Protein AF-A0A9E0MAT2-F1 (afdb_monomer)

Secondary structure (DSSP, 8-state):
---S-TTSPPP----TT-SHHHHHHHHHHHHHHHHHHTSGGGTTT----TTTTTT--SHHHHHHHHHHH----S----TT-BSSSTT-SB-TTSBBTT-TT-B--SGGG-SS--SS-SHHHHHHHHHHHHHHHTTPPPPPPP-------TT--SSPPTT------S------------GGGGSSSS------------PPPP-

Radius of gyration: 23.96 Å; Cα contacts (8 Å, |Δi|>4): 121; chains: 1; bounding box: 56×53×84 Å

Solvent-accessible surface area (backbone atoms only — not comparable to full-atom values): 13852 Å² total; per-residue (Å²): 122,80,64,91,56,88,86,57,76,69,76,84,80,84,65,77,72,76,46,73,62,51,51,54,51,52,52,47,51,54,52,51,51,55,53,57,50,66,35,78,92,34,55,92,74,49,70,82,67,81,74,92,26,88,82,54,75,51,69,70,48,45,49,54,48,45,76,76,64,71,76,81,90,81,70,84,56,36,83,39,14,38,43,89,54,95,78,36,41,13,33,98,75,26,35,34,71,97,45,84,99,43,70,60,79,53,47,33,36,35,68,63,89,68,100,60,75,58,67,64,60,32,50,49,52,39,53,55,40,51,30,57,77,69,71,46,80,80,78,78,82,86,81,75,90,72,91,56,71,77,90,51,62,97,64,78,66,94,86,68,78,85,76,71,83,93,73,81,80,89,76,84,87,90,79,78,93,61,82,73,76,75,71,82,78,79,84,86,84,81,83,90,75,91,84,85,90,79,84,85,84,91,130

Nearest PDB structures (foldseek):
  6ys1-assembly1_AAA  TM=8.886E-01  e=4.383E-09  Chlorella variabilis
  8b7s-assembly1_A  TM=9.529E-01  e=9.832E-08  Novosphingobium sp. B 225
  3t37-assembly1_A  TM=9.362E-01  e=5.331E-07  Mesorhizobium loti

Foldseek 3Di:
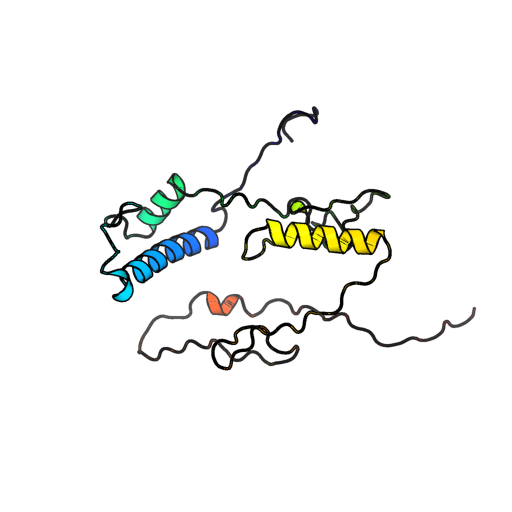DPDPDPPDDDDDDPCQPVDPVNLVVQVVVVVVVVVVCPDPVNVVPRDFDPPPGPVQDDSVSSSVRCVVDPDDPPQDEQQQAEDDDPSHQAYPLQHGPPDPPDGDQARHHHNDDDPDHRPVVSVVSNVVSVCVVVVHDDDDDDPDDDDDDPPDPPDDPPPDDDDPDPDPPDDDDDDDDDPPVVPPDDDDDDDDDDDDDDDDDDD

Mean predicted aligned error: 13.05 Å

Structure (mmCIF, N/CA/C/O backbone):
data_AF-A0A9E0MAT2-F1
#
_entry.id   AF-A0A9E0MAT2-F1
#
loop_
_atom_site.group_PDB
_atom_site.id
_atom_site.type_symbol
_atom_site.label_atom_id
_atom_site.label_alt_id
_atom_site.label_comp_id
_atom_site.label_asym_id
_atom_site.label_entity_id
_atom_site.label_seq_id
_atom_site.pdbx_PDB_ins_code
_atom_site.Cartn_x
_atom_site.Cartn_y
_atom_site.Cartn_z
_atom_site.occupancy
_atom_site.B_iso_or_equiv
_atom_site.auth_seq_id
_atom_site.auth_comp_id
_atom_site.auth_asym_id
_atom_site.auth_atom_id
_atom_site.pdbx_PDB_model_num
ATOM 1 N N . LEU A 1 1 ? -6.349 18.279 6.992 1.00 90.50 1 LEU A N 1
ATOM 2 C CA . LEU A 1 1 ? -7.682 18.703 6.490 1.00 90.50 1 LEU A CA 1
ATOM 3 C C . LEU A 1 1 ? -7.533 19.999 5.700 1.00 90.50 1 LEU A C 1
ATOM 5 O O . LEU A 1 1 ? -6.610 20.746 5.997 1.00 90.50 1 LEU A O 1
ATOM 9 N N . ARG A 1 2 ? -8.392 20.255 4.702 1.00 93.69 2 ARG A N 1
ATOM 10 C CA . ARG A 1 2 ? -8.376 21.511 3.917 1.00 93.69 2 ARG A CA 1
ATOM 11 C C . ARG A 1 2 ? -9.355 22.562 4.446 1.00 93.69 2 ARG A C 1
ATOM 13 O O . ARG A 1 2 ? -9.105 23.753 4.302 1.00 93.69 2 ARG A O 1
ATOM 20 N N . SER A 1 3 ? -10.427 22.116 5.094 1.00 97.06 3 SER A N 1
ATOM 21 C CA . SER A 1 3 ? -11.471 22.955 5.678 1.00 97.06 3 SER A CA 1
ATOM 22 C C . SER A 1 3 ? -12.057 22.318 6.934 1.00 97.06 3 SER A C 1
ATOM 24 O O . SER A 1 3 ? -11.751 21.174 7.268 1.00 97.06 3 SER A O 1
ATOM 26 N N . LYS A 1 4 ? -12.937 23.072 7.602 1.00 97.06 4 LYS A N 1
ATOM 27 C CA . LYS A 1 4 ? -13.825 22.573 8.664 1.00 97.06 4 LYS A CA 1
ATOM 28 C C . LYS A 1 4 ? -15.110 21.921 8.127 1.00 97.06 4 LYS A C 1
ATOM 30 O O . LYS A 1 4 ? -15.798 21.262 8.892 1.00 97.06 4 LYS A O 1
ATOM 35 N N . ASP A 1 5 ? -15.440 22.126 6.850 1.00 97.50 5 ASP A N 1
ATOM 36 C CA . ASP A 1 5 ? -16.583 21.481 6.188 1.00 97.50 5 ASP A CA 1
ATOM 37 C C . ASP A 1 5 ? -16.304 19.978 5.971 1.00 97.50 5 ASP A C 1
ATOM 39 O O . ASP A 1 5 ? -15.344 19.663 5.259 1.00 97.50 5 ASP A O 1
ATOM 43 N N . PRO A 1 6 ? -17.098 19.058 6.560 1.00 96.12 6 PRO A N 1
ATOM 44 C CA . PRO A 1 6 ? -16.910 17.614 6.409 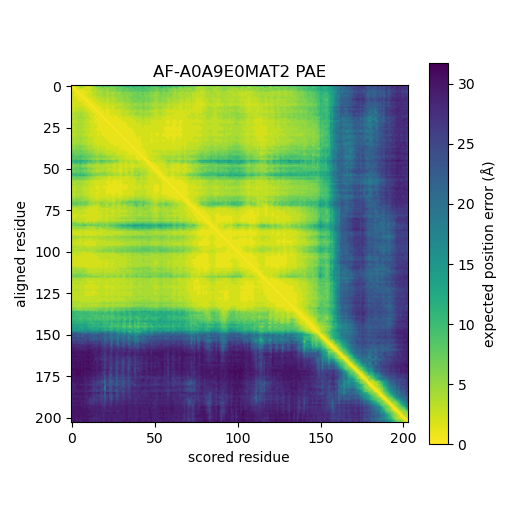1.00 96.12 6 PRO A CA 1
ATOM 45 C C . PRO A 1 6 ? -17.279 17.080 5.016 1.00 96.12 6 PRO A C 1
ATOM 47 O O . PRO A 1 6 ? -16.930 15.944 4.702 1.00 96.12 6 PRO A O 1
ATOM 50 N N . HIS A 1 7 ? -17.969 17.861 4.176 1.00 96.81 7 HIS A N 1
ATOM 51 C CA . HIS A 1 7 ? -18.308 17.471 2.803 1.00 96.81 7 HIS A CA 1
ATOM 52 C C . HIS A 1 7 ? -17.195 17.781 1.798 1.00 96.81 7 HIS A C 1
ATOM 54 O O . HIS A 1 7 ? -17.210 17.274 0.674 1.00 96.81 7 HIS A O 1
ATOM 60 N N . GLN A 1 8 ? -16.209 18.596 2.180 1.00 97.56 8 GLN A N 1
ATOM 61 C CA . GLN A 1 8 ? -15.065 18.873 1.326 1.00 97.56 8 GLN A CA 1
ATOM 62 C C . GLN A 1 8 ? -14.072 17.704 1.365 1.00 97.56 8 GLN A C 1
ATOM 64 O O . GLN A 1 8 ? -13.649 17.259 2.433 1.00 97.56 8 GLN A O 1
ATOM 69 N N . HIS A 1 9 ? -13.640 17.244 0.186 1.00 96.19 9 HIS A N 1
ATOM 70 C CA . HIS A 1 9 ? -12.638 16.183 0.080 1.00 96.19 9 HIS A CA 1
ATOM 71 C C . HIS A 1 9 ? -11.336 16.540 0.830 1.00 96.19 9 HIS A C 1
ATOM 73 O O . HIS A 1 9 ? -10.883 17.694 0.788 1.00 96.19 9 HIS A O 1
ATOM 79 N N . PRO A 1 10 ? -10.683 15.558 1.478 1.00 95.69 10 PRO A N 1
ATOM 80 C CA . PRO A 1 10 ? -9.426 15.791 2.173 1.00 95.69 10 PRO A CA 1
ATOM 81 C C . PRO A 1 10 ? -8.283 16.102 1.193 1.00 95.69 10 PRO A C 1
ATOM 83 O O . PRO A 1 10 ? -8.353 15.832 -0.005 1.00 95.69 10 PRO A O 1
ATOM 86 N N . SER A 1 11 ? -7.191 16.658 1.722 1.00 95.56 11 SER A N 1
ATOM 87 C CA . SER A 1 11 ? -5.916 16.680 1.000 1.00 95.56 11 SER A CA 1
ATOM 88 C C . SER A 1 11 ? -5.278 15.303 1.114 1.00 95.56 11 SER A C 1
ATOM 90 O O . SER A 1 11 ? -5.110 14.820 2.233 1.00 95.56 11 SER A O 1
ATOM 92 N N . ILE A 1 12 ? -4.902 14.705 -0.013 1.00 94.25 12 ILE A N 1
ATOM 93 C CA . ILE A 1 12 ? -4.212 13.414 -0.062 1.00 94.25 12 ILE A CA 1
ATOM 94 C C . ILE A 1 12 ? -2.806 13.662 -0.596 1.00 94.25 12 ILE A C 1
ATOM 96 O O . ILE A 1 12 ? -2.640 14.216 -1.681 1.00 94.25 12 ILE A O 1
ATOM 100 N N . LEU A 1 13 ? -1.805 13.264 0.182 1.00 93.75 13 LEU A N 1
ATOM 101 C CA . LEU A 1 13 ? -0.401 13.315 -0.197 1.00 93.75 13 LEU A CA 1
ATOM 102 C C . LEU A 1 13 ? 0.213 11.951 0.109 1.00 93.75 13 LEU A C 1
ATOM 104 O O . LEU A 1 13 ? 0.322 11.575 1.271 1.00 93.75 13 LEU A O 1
ATOM 108 N N . PHE A 1 14 ? 0.584 11.215 -0.936 1.00 91.81 14 PHE A N 1
ATOM 109 C CA . PHE A 1 14 ? 1.098 9.851 -0.796 1.00 91.81 14 PHE A CA 1
ATOM 110 C C . PHE A 1 14 ? 2.567 9.788 -0.377 1.00 91.81 14 PHE A C 1
ATOM 112 O O . PHE A 1 14 ? 2.991 8.760 0.132 1.00 91.81 14 PHE A O 1
ATOM 119 N N . ASN A 1 15 ? 3.342 10.858 -0.600 1.00 93.62 15 ASN A N 1
ATOM 120 C CA . ASN A 1 15 ? 4.799 10.850 -0.421 1.00 93.62 15 ASN A CA 1
ATOM 121 C C . ASN A 1 15 ? 5.467 9.648 -1.116 1.00 93.62 15 ASN A C 1
ATOM 123 O O . ASN A 1 15 ? 6.360 9.016 -0.551 1.00 93.62 15 ASN A O 1
ATOM 127 N N . TYR A 1 16 ? 5.014 9.319 -2.335 1.00 94.31 16 TYR A N 1
ATOM 128 C CA . TYR A 1 16 ? 5.640 8.265 -3.128 1.00 94.31 16 TYR A CA 1
ATOM 129 C C . TYR A 1 16 ? 7.125 8.541 -3.281 1.00 94.31 16 TYR A C 1
ATOM 131 O O . TYR A 1 16 ? 7.517 9.684 -3.532 1.00 94.31 16 TYR A O 1
ATOM 139 N N . MET A 1 17 ? 7.917 7.477 -3.182 1.00 94.38 17 MET A N 1
ATOM 140 C CA . MET A 1 17 ? 9.360 7.554 -3.336 1.00 94.38 17 MET A CA 1
ATOM 141 C C . MET A 1 17 ? 10.033 8.465 -2.301 1.00 94.38 17 MET A C 1
ATOM 143 O O . MET A 1 17 ? 11.029 9.133 -2.592 1.00 94.38 17 MET A O 1
ATOM 147 N N . SER A 1 18 ? 9.456 8.535 -1.098 1.00 95.25 18 SER A N 1
ATOM 148 C CA . SER A 1 18 ? 10.054 9.254 0.033 1.00 95.25 18 SER A CA 1
ATOM 149 C C . SER A 1 18 ? 11.176 8.459 0.700 1.00 95.25 18 SER A C 1
ATOM 151 O O . SER A 1 18 ? 11.973 9.040 1.435 1.00 95.25 18 SER A O 1
ATOM 153 N N . SER A 1 19 ? 11.261 7.156 0.416 1.00 96.31 19 SER A N 1
ATOM 154 C CA . SER A 1 19 ? 12.334 6.262 0.837 1.00 96.31 19 SER A CA 1
ATOM 155 C C . SER A 1 19 ? 13.220 5.871 -0.349 1.00 96.31 19 SER A C 1
ATOM 157 O O . SER A 1 19 ? 12.730 5.642 -1.454 1.00 96.31 19 SER A O 1
ATOM 159 N N . GLU A 1 20 ? 14.528 5.724 -0.113 1.00 96.81 20 GLU A N 1
ATOM 160 C CA . GLU A 1 20 ? 15.461 5.165 -1.108 1.00 96.81 20 GLU A CA 1
ATOM 161 C C . GLU A 1 20 ? 15.101 3.718 -1.478 1.00 96.81 20 GLU A C 1
ATOM 163 O O . GLU A 1 20 ? 15.320 3.280 -2.609 1.00 96.81 20 GLU A O 1
ATOM 168 N N . GLN A 1 21 ? 14.490 2.987 -0.540 1.00 96.88 21 GLN A N 1
ATOM 169 C CA . GLN A 1 21 ? 14.041 1.623 -0.786 1.00 96.88 21 GLN A CA 1
ATOM 170 C C . GLN A 1 21 ? 13.020 1.574 -1.930 1.00 96.88 21 GLN A C 1
ATOM 172 O O . GLN A 1 21 ? 13.180 0.745 -2.825 1.00 96.88 21 GLN A O 1
ATOM 177 N N . ASP A 1 22 ? 12.064 2.510 -1.969 1.00 96.00 22 ASP A N 1
ATOM 178 C CA . ASP A 1 22 ? 11.030 2.571 -3.010 1.00 96.00 22 ASP A CA 1
ATOM 179 C C . ASP A 1 22 ? 11.667 2.639 -4.410 1.00 96.00 22 ASP A C 1
ATOM 181 O O . ASP A 1 22 ? 11.293 1.894 -5.318 1.00 96.00 22 ASP A O 1
ATOM 185 N N . TRP A 1 23 ? 12.692 3.480 -4.584 1.00 97.19 23 TRP A N 1
ATOM 186 C CA . TRP A 1 23 ? 13.411 3.597 -5.854 1.00 97.19 23 TRP A CA 1
ATOM 187 C C . TRP A 1 23 ? 14.114 2.294 -6.231 1.00 97.19 23 TRP A C 1
ATOM 189 O O . TRP A 1 23 ? 13.988 1.820 -7.363 1.00 97.19 23 TRP A O 1
ATOM 199 N N . SER A 1 24 ? 14.835 1.689 -5.284 1.00 97.81 24 SER A N 1
ATOM 200 C CA . SER A 1 24 ? 15.566 0.447 -5.542 1.00 97.81 24 SER A CA 1
ATOM 201 C C . SER A 1 24 ? 14.640 -0.719 -5.913 1.00 97.81 24 SER A C 1
ATOM 203 O O . SER A 1 24 ? 14.938 -1.458 -6.855 1.00 97.81 24 SER A O 1
ATOM 205 N N . GLU A 1 25 ? 13.480 -0.835 -5.262 1.00 96.88 25 GLU A N 1
ATOM 206 C CA . GLU A 1 25 ? 12.476 -1.860 -5.554 1.00 96.88 25 GLU A CA 1
ATOM 207 C C . GLU A 1 25 ? 11.817 -1.648 -6.921 1.00 96.88 25 GLU A C 1
ATOM 209 O O . GLU A 1 25 ? 11.686 -2.601 -7.691 1.00 96.88 25 GLU A O 1
ATOM 214 N N . PHE A 1 26 ? 11.472 -0.409 -7.289 1.00 97.12 26 PHE A N 1
ATOM 215 C CA . PHE A 1 26 ? 10.919 -0.128 -8.617 1.00 97.12 26 PHE A CA 1
ATOM 216 C C . PHE A 1 26 ? 11.923 -0.422 -9.738 1.00 97.12 26 PHE A C 1
ATOM 218 O O . PHE A 1 26 ? 11.560 -1.034 -10.750 1.00 97.12 26 PHE A O 1
ATOM 225 N N . ARG A 1 27 ? 13.201 -0.049 -9.562 1.00 97.56 27 ARG A N 1
ATOM 226 C CA . ARG A 1 27 ? 14.265 -0.399 -10.518 1.00 97.56 27 ARG A CA 1
ATOM 227 C C . ARG A 1 27 ? 14.410 -1.915 -10.650 1.00 97.56 27 ARG A C 1
ATOM 229 O O . ARG A 1 27 ? 14.460 -2.425 -11.773 1.00 97.56 27 ARG A O 1
ATOM 236 N N . ALA A 1 28 ? 14.430 -2.639 -9.530 1.00 97.94 28 ALA A N 1
ATOM 237 C CA . ALA A 1 28 ? 14.487 -4.099 -9.523 1.00 97.94 28 ALA A CA 1
ATOM 238 C C . ALA A 1 28 ? 13.278 -4.716 -10.244 1.00 97.94 28 ALA A C 1
ATOM 240 O O . ALA A 1 28 ? 13.460 -5.569 -11.111 1.00 97.94 28 ALA A O 1
ATOM 241 N N . GLY A 1 29 ? 12.063 -4.228 -9.979 1.00 97.19 29 GLY A N 1
ATOM 242 C CA . GLY A 1 29 ? 10.836 -4.683 -10.636 1.00 97.19 29 GLY A CA 1
ATOM 243 C C . GLY A 1 29 ? 10.883 -4.542 -12.160 1.00 97.19 29 GLY A C 1
ATOM 244 O O . GLY A 1 29 ? 10.539 -5.483 -12.880 1.00 97.19 29 GLY A O 1
ATOM 245 N N . ILE A 1 30 ? 11.386 -3.414 -12.676 1.00 97.06 30 ILE A N 1
ATOM 246 C CA . ILE A 1 30 ? 11.573 -3.211 -14.124 1.00 97.06 30 ILE A CA 1
ATOM 247 C C . ILE A 1 30 ? 12.585 -4.216 -14.691 1.00 97.06 30 ILE A C 1
ATOM 249 O O . ILE A 1 30 ? 12.336 -4.839 -15.728 1.00 97.06 30 ILE A O 1
ATOM 253 N N . ARG A 1 31 ? 13.732 -4.392 -14.024 1.00 97.62 31 ARG A N 1
ATOM 254 C CA . ARG A 1 31 ? 14.798 -5.298 -14.483 1.00 97.62 31 ARG A CA 1
ATOM 255 C C . ARG A 1 31 ? 14.341 -6.761 -14.480 1.00 97.62 31 ARG A C 1
ATOM 257 O O . ARG A 1 31 ? 14.534 -7.437 -15.490 1.00 97.62 31 ARG A O 1
ATOM 264 N N . ILE A 1 32 ? 13.666 -7.204 -13.420 1.00 97.94 32 ILE A N 1
ATOM 265 C CA . ILE A 1 32 ? 13.086 -8.550 -13.300 1.00 97.94 32 ILE A CA 1
ATOM 266 C C . ILE A 1 32 ? 12.014 -8.768 -14.368 1.00 97.94 32 ILE A C 1
ATOM 268 O O . ILE A 1 32 ? 12.016 -9.792 -15.044 1.00 97.94 32 ILE A O 1
ATOM 272 N N . THR A 1 33 ? 11.134 -7.790 -14.600 1.00 96.44 33 THR A N 1
ATOM 273 C CA . THR A 1 33 ? 10.115 -7.895 -15.657 1.00 96.44 33 THR A CA 1
ATOM 274 C C . THR A 1 33 ? 10.766 -8.100 -17.026 1.00 96.44 33 THR A C 1
ATOM 276 O O . THR A 1 33 ? 10.368 -8.986 -17.780 1.00 96.44 33 THR A O 1
ATOM 279 N N . ARG A 1 34 ? 11.819 -7.337 -17.341 1.00 96.38 34 ARG A N 1
ATOM 280 C CA . ARG A 1 34 ? 12.592 -7.512 -18.581 1.00 96.38 34 ARG A CA 1
ATOM 281 C C . ARG A 1 34 ? 13.262 -8.883 -18.669 1.00 96.38 34 ARG A C 1
ATOM 283 O O . ARG A 1 34 ? 13.328 -9.452 -19.754 1.00 96.38 34 ARG A O 1
ATOM 290 N N . GLU A 1 35 ? 13.782 -9.403 -17.562 1.00 96.31 35 GLU A N 1
ATOM 291 C CA . GLU A 1 35 ? 14.376 -10.739 -17.500 1.00 96.31 35 GLU A CA 1
ATOM 292 C C . GLU A 1 35 ? 13.343 -11.841 -17.750 1.00 96.31 35 GLU A C 1
ATOM 294 O O . GLU A 1 35 ? 13.588 -12.716 -18.581 1.00 96.31 35 GLU A O 1
ATOM 299 N N . ILE A 1 36 ? 12.177 -11.761 -17.100 1.00 96.44 36 ILE A N 1
ATOM 300 C CA . ILE A 1 36 ? 11.060 -12.692 -17.293 1.00 96.44 36 ILE A CA 1
ATOM 301 C C . ILE A 1 36 ? 10.633 -12.684 -18.761 1.00 96.44 36 ILE A C 1
ATOM 303 O O . ILE A 1 36 ? 10.585 -13.735 -19.390 1.00 96.44 36 ILE A O 1
ATOM 307 N N . MET A 1 37 ? 10.405 -11.506 -19.346 1.00 95.62 37 MET A N 1
ATOM 308 C CA . MET A 1 37 ? 9.949 -11.384 -20.737 1.00 95.62 37 MET A CA 1
ATOM 309 C C . MET A 1 37 ? 10.961 -11.903 -21.771 1.00 95.62 37 MET A C 1
ATOM 311 O O . MET A 1 37 ? 10.569 -12.221 -22.891 1.00 95.62 37 MET A O 1
ATOM 315 N N . ARG A 1 38 ? 12.250 -12.014 -21.416 1.00 94.62 38 ARG A N 1
ATOM 316 C CA . ARG A 1 38 ? 13.298 -12.590 -22.279 1.00 94.62 38 ARG A CA 1
ATOM 317 C C . ARG A 1 38 ? 13.435 -14.109 -22.165 1.00 94.62 38 ARG A C 1
ATOM 319 O O . ARG A 1 38 ? 14.227 -14.689 -22.906 1.00 94.62 38 ARG A O 1
ATOM 326 N N . GLN A 1 39 ? 12.704 -14.761 -21.262 1.00 97.75 39 GLN A N 1
ATOM 327 C CA . GLN A 1 39 ? 12.795 -16.210 -21.105 1.00 97.75 39 GLN A CA 1
ATOM 328 C C . GLN A 1 39 ? 12.350 -16.937 -22.389 1.00 97.75 39 GLN A C 1
ATOM 330 O O . GLN A 1 39 ? 11.374 -16.516 -23.019 1.00 97.75 39 GLN A O 1
ATOM 335 N N . PRO A 1 40 ? 12.991 -18.064 -22.771 1.00 97.06 40 PRO A N 1
ATOM 336 C CA . PRO A 1 40 ? 12.668 -18.786 -24.007 1.00 97.06 40 PRO A CA 1
ATOM 337 C C . PRO A 1 40 ? 11.187 -19.158 -24.144 1.00 97.06 40 PRO A C 1
ATOM 339 O O . PRO A 1 40 ? 10.631 -19.081 -25.240 1.00 97.06 40 PRO A O 1
ATOM 342 N N . ALA A 1 41 ? 10.532 -19.485 -23.024 1.00 97.69 41 ALA A N 1
ATOM 343 C CA . ALA A 1 41 ? 9.110 -19.826 -22.965 1.00 97.69 41 ALA A CA 1
ATOM 344 C C . ALA A 1 41 ? 8.181 -18.690 -23.432 1.00 97.69 41 ALA A C 1
ATOM 346 O O . ALA A 1 41 ? 7.068 -18.955 -23.879 1.00 97.69 41 ALA A O 1
ATOM 347 N N . LEU A 1 42 ? 8.633 -17.435 -23.351 1.00 97.00 42 LEU A N 1
ATOM 348 C CA . LEU A 1 42 ? 7.872 -16.268 -23.787 1.00 97.00 42 LEU A CA 1
ATOM 349 C C . LEU A 1 42 ? 8.286 -15.760 -25.173 1.00 97.00 42 LEU A C 1
ATOM 351 O O . LEU A 1 42 ? 7.620 -14.873 -25.691 1.00 97.00 42 LEU A O 1
ATOM 355 N N . SER A 1 43 ? 9.318 -16.325 -25.812 1.00 94.50 43 SER A N 1
ATOM 356 C CA . SER A 1 43 ? 9.875 -15.814 -27.081 1.00 94.50 43 SER A CA 1
ATOM 357 C C . SER A 1 43 ? 8.857 -15.683 -28.225 1.00 94.50 43 SER A C 1
ATOM 359 O O . SER A 1 43 ? 8.952 -14.751 -29.016 1.00 94.50 43 SER A O 1
ATOM 361 N N . ALA A 1 44 ? 7.851 -16.562 -28.288 1.00 96.31 44 ALA A N 1
ATOM 362 C CA . ALA A 1 44 ? 6.784 -16.497 -29.292 1.00 96.31 44 ALA A CA 1
ATOM 363 C C . ALA A 1 44 ? 5.778 -15.350 -29.057 1.00 96.31 44 ALA A C 1
ATOM 365 O O . ALA A 1 44 ? 5.039 -14.980 -29.967 1.00 96.31 44 ALA A O 1
ATOM 366 N N . TYR A 1 45 ? 5.742 -14.798 -27.843 1.00 95.31 45 TYR A N 1
ATOM 367 C CA . TYR A 1 45 ? 4.806 -13.753 -27.413 1.00 95.31 45 TYR A CA 1
ATOM 368 C C . TYR A 1 45 ? 5.506 -12.422 -27.114 1.00 95.31 45 TYR A C 1
ATOM 370 O O . TYR A 1 45 ? 4.879 -11.363 -27.147 1.00 95.31 45 TYR A O 1
ATOM 378 N N . ALA A 1 46 ? 6.801 -12.466 -26.804 1.00 91.81 46 ALA A N 1
ATOM 379 C CA . ALA A 1 46 ? 7.607 -11.310 -26.467 1.00 91.81 46 ALA A CA 1
ATOM 380 C C . ALA A 1 46 ? 7.858 -10.460 -27.720 1.00 91.81 46 ALA A C 1
ATOM 382 O O . ALA A 1 46 ? 8.685 -10.776 -28.572 1.00 91.81 46 ALA A O 1
ATOM 383 N N . GLY A 1 47 ? 7.117 -9.360 -27.828 1.00 88.69 47 GLY A N 1
ATOM 384 C CA . GLY A 1 47 ? 7.366 -8.326 -28.822 1.00 88.69 47 GLY A CA 1
ATOM 385 C C . GLY A 1 47 ? 8.451 -7.339 -28.386 1.00 88.69 47 GLY A C 1
ATOM 386 O O . GLY A 1 47 ? 9.164 -7.513 -27.397 1.00 88.69 47 GLY A O 1
ATOM 387 N N . ARG A 1 48 ? 8.542 -6.230 -29.120 1.00 93.31 48 ARG A N 1
ATOM 388 C CA . ARG A 1 48 ? 9.383 -5.093 -28.737 1.00 93.31 48 ARG A CA 1
ATOM 389 C C . ARG A 1 48 ? 8.868 -4.463 -27.439 1.00 93.31 48 ARG A C 1
ATOM 391 O O . ARG A 1 48 ? 7.691 -4.125 -27.351 1.00 93.31 48 ARG A O 1
ATOM 398 N N . GLU A 1 49 ? 9.763 -4.220 -26.482 1.00 95.06 49 GLU A N 1
ATOM 399 C CA . GLU A 1 49 ? 9.450 -3.428 -25.285 1.00 95.06 49 GLU A CA 1
ATOM 400 C C . GLU A 1 49 ? 8.972 -2.019 -25.676 1.00 95.06 49 GLU A C 1
ATOM 402 O O . GLU A 1 49 ? 9.691 -1.271 -26.344 1.00 95.06 49 GLU A O 1
ATOM 407 N N . ILE A 1 50 ? 7.754 -1.665 -25.259 1.00 93.81 50 ILE A N 1
ATOM 408 C CA . ILE A 1 50 ? 7.126 -0.371 -25.569 1.00 93.81 50 ILE A CA 1
ATOM 409 C C . ILE A 1 50 ? 7.490 0.678 -24.513 1.00 93.81 50 ILE A C 1
ATOM 411 O O . ILE A 1 50 ? 7.698 1.845 -24.835 1.00 93.81 50 ILE A O 1
ATOM 415 N N . THR A 1 51 ? 7.537 0.289 -23.240 1.00 92.12 51 THR A N 1
ATOM 416 C CA . THR A 1 51 ? 7.717 1.199 -22.103 1.00 92.12 51 THR A CA 1
ATOM 417 C C . THR A 1 51 ? 8.373 0.435 -20.943 1.00 92.12 51 THR A C 1
ATOM 419 O O . THR A 1 51 ? 7.925 -0.678 -20.672 1.00 92.12 51 THR A O 1
ATOM 422 N N . PRO A 1 52 ? 9.405 0.982 -20.266 1.00 94.69 52 PRO A N 1
ATOM 423 C CA . PRO A 1 52 ? 10.108 2.244 -20.557 1.00 94.69 52 PRO A CA 1
ATOM 424 C C . PRO A 1 52 ? 10.857 2.251 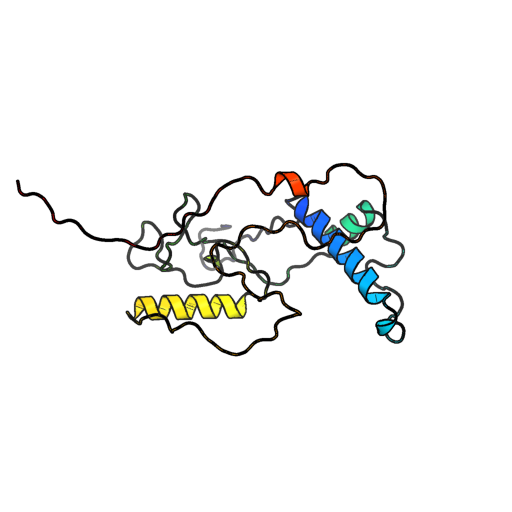-21.899 1.00 94.69 52 PRO A C 1
ATOM 426 O O . PRO A 1 52 ? 11.235 3.312 -22.386 1.00 94.69 52 PRO A O 1
ATOM 429 N N . GLY A 1 53 ? 11.000 1.086 -22.533 1.00 92.88 53 GLY A N 1
ATOM 430 C CA . GLY A 1 53 ? 11.653 0.933 -23.824 1.00 92.88 53 GLY A CA 1
ATOM 431 C C . GLY A 1 53 ? 13.132 0.595 -23.664 1.00 92.88 53 GLY A C 1
ATOM 432 O O . GLY A 1 53 ? 13.747 0.841 -22.628 1.00 92.88 53 GLY A O 1
ATOM 433 N N . GLN A 1 54 ? 13.722 0.025 -24.714 1.00 90.69 54 GLN A N 1
ATOM 434 C CA . GLN A 1 54 ? 15.068 -0.561 -24.657 1.00 90.69 54 GLN A CA 1
ATOM 435 C C . GLN A 1 54 ? 16.194 0.457 -24.415 1.00 90.69 54 GLN A C 1
ATOM 437 O O . GLN A 1 54 ? 17.305 0.055 -24.090 1.00 90.69 54 GLN A O 1
ATOM 442 N N . THR A 1 55 ? 15.941 1.757 -24.561 1.00 92.88 55 THR A N 1
ATOM 443 C CA . THR A 1 55 ? 16.964 2.796 -24.376 1.00 92.88 55 THR A CA 1
ATOM 444 C C . THR A 1 55 ? 17.203 3.142 -22.910 1.00 92.88 55 THR A C 1
ATOM 446 O O . THR A 1 55 ? 18.315 3.509 -22.567 1.00 92.88 55 THR A O 1
ATOM 449 N N . ALA A 1 56 ? 16.202 2.992 -22.036 1.00 95.88 56 ALA A N 1
ATOM 450 C CA . ALA A 1 56 ? 16.356 3.281 -20.612 1.00 95.88 56 ALA A CA 1
ATOM 451 C C . ALA A 1 56 ? 17.052 2.108 -19.904 1.00 95.88 56 ALA A C 1
ATOM 453 O O . ALA A 1 56 ? 16.439 1.050 -19.716 1.00 95.88 56 ALA A O 1
ATOM 454 N N . GLN A 1 57 ? 18.321 2.274 -19.526 1.00 95.31 57 GLN A N 1
ATOM 455 C CA . GLN A 1 57 ? 19.155 1.200 -18.963 1.00 95.31 57 GLN A CA 1
ATOM 456 C C . GLN A 1 57 ? 19.804 1.572 -17.630 1.00 95.31 57 GLN A C 1
ATOM 458 O O . GLN A 1 57 ? 19.917 0.717 -16.742 1.00 95.31 57 GLN A O 1
ATOM 463 N N . SER A 1 58 ? 20.230 2.825 -17.488 1.00 98.06 58 SER A N 1
ATOM 464 C CA . SER A 1 58 ? 20.835 3.335 -16.261 1.00 98.06 58 SER A CA 1
ATOM 465 C C . SER A 1 58 ? 19.785 3.559 -15.175 1.00 98.06 58 SER A C 1
ATOM 467 O O . SER A 1 58 ? 18.613 3.799 -15.463 1.00 98.06 58 SER A O 1
ATOM 469 N N . ASP A 1 59 ? 20.211 3.519 -13.915 1.00 97.94 59 ASP A N 1
ATOM 470 C CA . ASP A 1 59 ? 19.316 3.770 -12.783 1.00 97.94 59 ASP A CA 1
ATOM 471 C C . ASP A 1 59 ? 18.673 5.160 -12.868 1.00 97.94 59 ASP A C 1
ATOM 473 O O . ASP A 1 59 ? 17.471 5.281 -12.667 1.00 97.94 59 ASP A O 1
ATOM 477 N N . ALA A 1 60 ? 19.422 6.179 -13.302 1.00 97.94 60 ALA A N 1
ATOM 478 C CA . ALA A 1 60 ? 18.896 7.530 -13.491 1.00 97.94 60 ALA A CA 1
ATOM 479 C C . ALA A 1 60 ? 17.783 7.604 -14.557 1.00 97.94 60 ALA A C 1
ATOM 481 O O . ALA A 1 60 ? 16.798 8.322 -14.375 1.00 97.94 60 ALA A O 1
ATOM 482 N N . GLU A 1 61 ? 17.909 6.863 -15.663 1.00 98.00 61 GLU A N 1
ATOM 483 C CA . GLU A 1 61 ? 16.864 6.792 -16.695 1.00 98.00 61 GLU A CA 1
ATOM 484 C C . GLU A 1 61 ? 15.624 6.046 -16.192 1.00 98.00 61 GLU A C 1
ATOM 486 O O . GLU A 1 61 ? 14.496 6.456 -16.477 1.00 98.00 61 GLU A O 1
ATOM 491 N N . LEU A 1 62 ? 15.821 4.969 -15.426 1.00 97.94 62 LEU A N 1
ATOM 492 C CA . LEU A 1 62 ? 14.724 4.223 -14.814 1.00 97.94 62 LEU A CA 1
ATOM 493 C C . LEU A 1 62 ? 13.997 5.066 -13.761 1.00 97.94 62 LEU A C 1
ATOM 495 O O . LEU A 1 62 ? 12.770 5.101 -13.763 1.00 97.94 62 LEU A O 1
ATOM 499 N N . ASP A 1 63 ? 14.719 5.812 -12.929 1.00 97.81 63 ASP A N 1
ATOM 500 C CA . ASP A 1 63 ? 14.133 6.712 -11.933 1.00 97.81 63 ASP A CA 1
ATOM 501 C C . ASP A 1 63 ? 13.349 7.848 -12.594 1.00 97.81 63 ASP A C 1
ATOM 503 O O . ASP A 1 63 ? 12.257 8.203 -12.146 1.00 97.81 63 ASP A O 1
ATOM 507 N N . ALA A 1 64 ? 13.873 8.421 -13.684 1.00 96.88 64 ALA A N 1
ATOM 508 C CA . ALA A 1 64 ? 13.161 9.433 -14.460 1.00 96.88 64 ALA A CA 1
ATOM 509 C C . ALA A 1 64 ? 11.846 8.880 -15.027 1.00 96.88 64 ALA A C 1
ATOM 511 O O . ALA A 1 64 ? 10.807 9.540 -14.942 1.00 96.88 64 ALA A O 1
ATOM 512 N N . PHE A 1 65 ? 11.875 7.649 -15.543 1.00 96.75 65 PHE A N 1
ATOM 513 C CA . PHE A 1 65 ? 10.681 6.953 -16.004 1.00 96.75 65 PHE A CA 1
ATOM 514 C C . PHE A 1 65 ? 9.674 6.717 -14.868 1.00 96.75 65 PHE A C 1
ATOM 516 O O . PHE A 1 65 ? 8.507 7.088 -15.002 1.00 96.75 65 PHE A O 1
ATOM 523 N N . VAL A 1 66 ? 10.117 6.154 -13.740 1.00 96.38 66 VAL A N 1
ATOM 524 C CA . VAL A 1 66 ? 9.274 5.877 -12.565 1.00 96.38 66 VAL A CA 1
ATOM 525 C C . VAL A 1 66 ? 8.643 7.168 -12.050 1.00 96.38 66 VAL A C 1
ATOM 527 O O . VAL A 1 66 ? 7.435 7.220 -11.853 1.00 96.38 66 VAL A O 1
ATOM 530 N N . ARG A 1 67 ? 9.407 8.259 -11.936 1.00 95.62 67 ARG A N 1
ATOM 531 C CA . ARG A 1 67 ? 8.885 9.563 -11.499 1.00 95.62 67 ARG A CA 1
ATOM 532 C C . ARG A 1 67 ? 7.760 10.091 -12.394 1.00 95.62 67 ARG A C 1
ATOM 534 O O . ARG A 1 67 ? 6.861 10.765 -11.903 1.00 95.62 67 ARG A O 1
ATOM 541 N N . GLN A 1 68 ? 7.817 9.818 -13.696 1.00 95.19 68 GLN A N 1
ATOM 542 C CA . GLN A 1 68 ? 6.818 10.292 -14.655 1.00 95.19 68 GLN A CA 1
ATOM 543 C C . GLN A 1 68 ? 5.594 9.369 -14.755 1.00 95.19 68 GLN A C 1
ATOM 545 O O . GLN A 1 68 ? 4.522 9.824 -15.153 1.00 95.19 68 GLN A O 1
ATOM 550 N N . ARG A 1 69 ? 5.760 8.071 -14.477 1.00 93.44 69 ARG A N 1
ATOM 551 C CA . ARG A 1 69 ? 4.792 7.030 -14.858 1.00 93.44 69 ARG A CA 1
ATOM 552 C C . ARG A 1 69 ? 4.303 6.153 -13.714 1.00 93.44 69 ARG A C 1
ATOM 554 O O . ARG A 1 69 ? 3.388 5.369 -13.942 1.00 93.44 69 ARG A O 1
ATOM 561 N N . ALA A 1 70 ? 4.903 6.238 -12.530 1.00 91.62 70 ALA A N 1
ATOM 562 C CA . ALA A 1 70 ? 4.421 5.500 -11.375 1.00 91.62 70 ALA A CA 1
ATOM 563 C C . ALA A 1 70 ? 2.988 5.929 -11.046 1.00 91.62 70 ALA A C 1
ATOM 565 O O . ALA A 1 70 ? 2.668 7.116 -10.980 1.00 91.62 70 ALA A O 1
ATOM 566 N N . GLU A 1 71 ? 2.140 4.936 -10.819 1.00 88.81 71 GLU A N 1
ATOM 567 C CA . GLU A 1 71 ? 0.743 5.114 -10.458 1.00 88.81 71 GLU A CA 1
ATOM 568 C C . GLU A 1 71 ? 0.420 4.296 -9.212 1.00 88.81 71 GLU A C 1
ATOM 570 O O . GLU A 1 71 ? 1.174 3.421 -8.781 1.00 88.81 71 GLU A O 1
ATOM 575 N N . THR A 1 72 ? 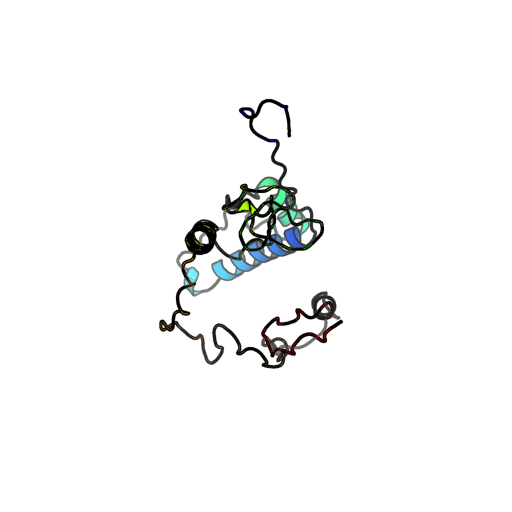-0.726 4.602 -8.614 1.00 87.00 72 THR A N 1
ATOM 576 C CA . THR A 1 72 ? -1.215 3.869 -7.455 1.00 87.00 72 THR A CA 1
ATOM 577 C C . THR A 1 72 ? -1.868 2.558 -7.874 1.00 87.00 72 THR A C 1
ATOM 579 O O . THR A 1 72 ? -2.620 2.507 -8.843 1.00 87.00 72 THR A O 1
ATOM 582 N N . ALA A 1 73 ? -1.673 1.514 -7.071 1.00 87.75 73 ALA A N 1
ATOM 583 C CA . ALA A 1 73 ? -2.477 0.296 -7.150 1.00 87.75 73 ALA A CA 1
ATOM 584 C C . ALA A 1 73 ? -3.861 0.444 -6.477 1.00 87.75 73 ALA A C 1
ATOM 586 O O . ALA A 1 73 ? -4.562 -0.548 -6.312 1.00 87.75 73 ALA A O 1
ATOM 587 N N . TYR A 1 74 ? -4.253 1.663 -6.077 1.00 90.88 74 TYR A N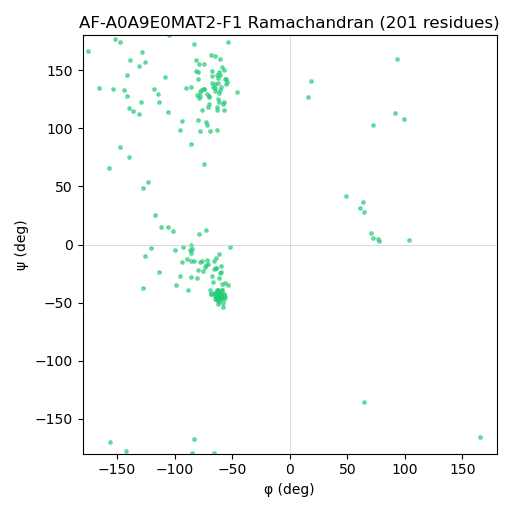 1
ATOM 588 C CA . TYR A 1 74 ? -5.537 1.981 -5.436 1.00 90.88 74 TYR A CA 1
ATOM 589 C C . TYR A 1 74 ? -5.740 1.308 -4.067 1.00 90.88 74 TYR A C 1
ATOM 591 O O . TYR A 1 74 ? -6.853 0.939 -3.696 1.00 90.88 74 TYR A O 1
ATOM 599 N N . HIS A 1 75 ? -4.662 1.189 -3.288 1.00 95.62 75 HIS A N 1
ATOM 600 C CA . HIS A 1 75 ? -4.645 0.512 -1.986 1.00 95.62 75 HIS A CA 1
ATOM 601 C C . HIS A 1 75 ? -4.168 1.407 -0.815 1.00 95.62 75 HIS A C 1
ATOM 603 O O . HIS A 1 75 ? -3.233 1.031 -0.111 1.00 95.62 75 HIS A O 1
ATOM 609 N N . PRO A 1 76 ? -4.753 2.599 -0.575 1.00 95.25 76 PRO A N 1
ATOM 610 C CA . PRO A 1 76 ? -4.423 3.381 0.618 1.00 95.25 76 PRO A CA 1
ATOM 611 C C . PRO A 1 76 ? -4.894 2.674 1.903 1.00 95.25 76 PRO A C 1
ATOM 613 O O . PRO A 1 76 ? -6.028 2.200 1.980 1.00 95.25 76 PRO A O 1
ATOM 616 N N . CYS A 1 77 ? -4.039 2.640 2.927 1.00 97.12 77 CYS A N 1
ATOM 617 C CA . CYS A 1 77 ? -4.321 2.048 4.238 1.00 97.12 77 CYS A CA 1
ATOM 618 C C . CYS A 1 77 ? -3.511 2.733 5.354 1.00 97.12 77 CYS A C 1
ATOM 620 O O . CYS A 1 77 ? -2.714 3.631 5.091 1.00 97.12 77 CYS A O 1
ATOM 622 N N . GLY A 1 78 ? -3.725 2.320 6.606 1.00 96.50 78 GLY A N 1
ATOM 623 C CA . GLY A 1 78 ? -2.865 2.684 7.743 1.00 96.50 78 GLY A CA 1
ATOM 624 C C . GLY A 1 78 ? -3.014 4.087 8.334 1.00 96.50 78 GLY A C 1
ATOM 625 O O . GLY A 1 78 ? -2.288 4.433 9.263 1.00 96.50 78 GLY A O 1
ATOM 626 N N . THR A 1 79 ? -3.966 4.904 7.874 1.00 97.06 79 THR A N 1
ATOM 627 C CA . THR A 1 79 ? -4.164 6.265 8.411 1.00 97.06 79 THR A CA 1
ATOM 628 C C . THR A 1 79 ? -4.750 6.308 9.828 1.00 97.06 79 THR A C 1
ATOM 630 O O . THR A 1 79 ? -4.655 7.345 10.475 1.00 97.06 79 THR A O 1
ATOM 633 N N . ASN A 1 80 ? -5.333 5.207 10.318 1.00 97.88 80 ASN A N 1
ATOM 634 C CA . ASN A 1 80 ? -5.843 5.041 11.684 1.00 97.88 80 ASN A CA 1
ATOM 635 C C . ASN A 1 80 ? -5.260 3.771 12.328 1.00 97.88 80 ASN A C 1
ATOM 637 O O . ASN A 1 80 ? -6.002 2.941 12.851 1.00 97.88 80 ASN A O 1
ATOM 641 N N . ALA A 1 81 ? -3.937 3.603 12.244 1.00 97.75 81 ALA A N 1
ATOM 642 C CA . ALA A 1 81 ? -3.238 2.367 12.587 1.00 97.75 81 ALA A CA 1
ATOM 643 C C . ALA A 1 81 ? -3.697 1.730 13.914 1.00 97.75 81 ALA A C 1
ATOM 645 O O . ALA A 1 81 ? -3.766 2.380 14.962 1.00 97.75 81 ALA A O 1
ATOM 646 N N . MET A 1 82 ? -3.974 0.428 13.860 1.00 98.25 82 MET A N 1
ATOM 647 C CA . MET A 1 82 ? -4.261 -0.405 15.022 1.00 98.25 82 MET A CA 1
ATOM 648 C C . MET A 1 82 ? -2.981 -0.708 15.807 1.00 98.25 82 MET A C 1
ATOM 650 O O . MET A 1 82 ? -1.981 -1.127 15.228 1.00 98.25 82 MET A O 1
ATOM 654 N N . GLY A 1 83 ? -3.009 -0.570 17.133 1.00 97.00 83 GLY A N 1
ATOM 655 C CA . GLY A 1 83 ? -1.870 -0.926 17.978 1.00 97.00 83 GLY A CA 1
ATOM 656 C C . GLY A 1 83 ? -1.943 -0.376 19.400 1.00 97.00 83 GLY A C 1
ATOM 657 O O . GLY A 1 83 ? -2.988 0.073 19.867 1.00 97.00 83 GLY A O 1
ATOM 658 N N . VAL A 1 84 ? -0.799 -0.423 20.087 1.00 95.00 84 VAL A N 1
ATOM 659 C CA . VAL A 1 84 ? -0.627 0.045 21.479 1.00 95.00 84 VAL A CA 1
ATOM 660 C C . VAL A 1 84 ? 0.418 1.162 21.620 1.00 95.00 84 VAL A C 1
ATOM 662 O O . VAL A 1 84 ? 0.661 1.648 22.719 1.00 95.00 84 VAL A O 1
ATOM 665 N N . GLY A 1 85 ? 1.080 1.541 20.522 1.00 91.00 85 GLY A N 1
ATOM 666 C CA . GLY A 1 85 ? 2.119 2.573 20.509 1.00 91.00 85 GLY A CA 1
ATOM 667 C C . GLY A 1 85 ? 1.555 3.992 20.422 1.00 91.00 85 GLY A C 1
ATOM 668 O O . GLY A 1 85 ? 0.375 4.187 20.154 1.00 91.00 85 GLY A O 1
ATOM 669 N N . ALA A 1 86 ? 2.423 4.996 20.567 1.00 93.44 86 ALA A N 1
ATOM 670 C CA . ALA A 1 86 ? 2.034 6.412 20.537 1.00 93.44 86 ALA A CA 1
ATOM 671 C C . ALA A 1 86 ? 1.365 6.863 19.221 1.00 93.44 86 ALA A C 1
ATOM 673 O O . ALA A 1 86 ? 0.625 7.840 19.216 1.00 93.44 86 ALA A O 1
ATOM 674 N N . MET A 1 87 ? 1.624 6.156 18.117 1.00 94.00 87 MET A N 1
ATOM 675 C CA . MET A 1 87 ? 1.021 6.421 16.804 1.00 94.00 87 MET A CA 1
ATOM 676 C C . MET A 1 87 ? -0.261 5.614 16.546 1.00 94.00 87 MET A C 1
ATOM 678 O O . MET A 1 87 ? -0.860 5.757 15.482 1.00 94.00 87 MET A O 1
ATOM 682 N N . ALA A 1 88 ? -0.672 4.741 17.472 1.00 97.69 88 ALA A N 1
ATOM 683 C CA . ALA A 1 88 ? -1.880 3.944 17.306 1.00 97.69 88 ALA A CA 1
ATOM 684 C C . ALA A 1 88 ? -3.130 4.804 17.521 1.00 97.69 88 ALA A C 1
ATOM 686 O O . ALA A 1 88 ? -3.230 5.544 18.499 1.00 97.69 88 ALA A O 1
ATOM 687 N N . VAL A 1 89 ? -4.103 4.667 16.624 1.00 98.50 89 VAL A N 1
ATOM 688 C CA . VAL A 1 89 ? -5.392 5.373 16.693 1.00 98.50 89 VAL A CA 1
ATOM 689 C C . VAL A 1 89 ? -6.477 4.475 17.276 1.00 98.50 89 VAL A C 1
ATOM 691 O O . VAL A 1 89 ? -7.337 4.948 18.022 1.00 98.50 89 VAL A O 1
ATOM 694 N N . VAL A 1 90 ? -6.413 3.174 16.979 1.00 98.62 90 VAL A N 1
ATOM 695 C CA . VAL A 1 90 ? -7.350 2.178 17.506 1.00 98.62 90 VAL A CA 1
ATOM 696 C C . VAL A 1 90 ? -6.639 1.023 18.200 1.00 98.62 90 VAL A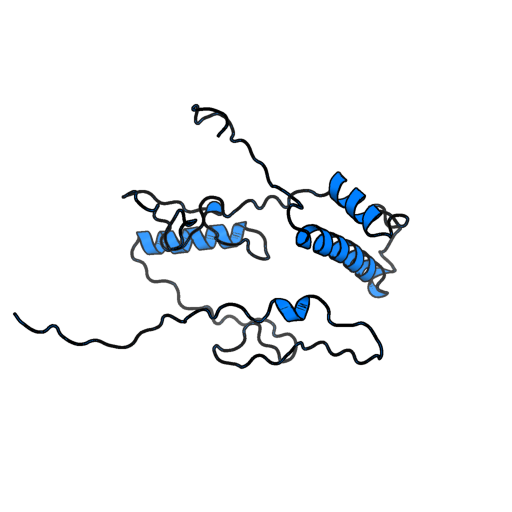 C 1
ATOM 698 O O . VAL A 1 90 ? -5.472 0.733 17.934 1.00 98.62 90 VAL A O 1
ATOM 701 N N . ASP A 1 91 ? -7.350 0.337 19.087 1.00 97.38 91 ASP A N 1
ATOM 702 C CA . ASP A 1 91 ? -6.885 -0.906 19.698 1.00 97.38 91 ASP A CA 1
ATOM 703 C C . ASP A 1 91 ? -7.180 -2.150 18.837 1.00 97.38 91 ASP A C 1
ATOM 705 O O . ASP A 1 91 ? -7.773 -2.069 17.761 1.00 97.38 91 ASP A O 1
ATOM 709 N N . GLY A 1 92 ? -6.803 -3.334 19.338 1.00 95.06 92 GLY A N 1
ATOM 710 C CA . GLY A 1 92 ? -7.007 -4.625 18.662 1.00 95.06 92 GLY A CA 1
ATOM 711 C C . GLY A 1 92 ? -8.467 -5.023 18.385 1.00 95.06 92 GLY A C 1
ATOM 712 O O . GLY A 1 92 ? -8.701 -6.023 17.708 1.00 95.06 92 GLY A O 1
ATOM 713 N N . ALA A 1 93 ? -9.437 -4.272 18.913 1.00 95.81 93 ALA A N 1
ATOM 714 C CA . ALA A 1 93 ? -10.871 -4.439 18.679 1.00 95.81 93 ALA A CA 1
ATOM 715 C C . ALA A 1 93 ? -11.469 -3.270 17.867 1.00 95.81 93 ALA A C 1
ATOM 717 O O . ALA A 1 93 ? -12.692 -3.074 17.858 1.00 95.81 93 ALA A O 1
ATOM 718 N N . GLY A 1 94 ? -10.610 -2.464 17.231 1.00 97.94 94 GLY A N 1
ATOM 719 C CA . GLY A 1 94 ? -10.973 -1.302 16.426 1.00 97.94 94 GLY A CA 1
ATOM 720 C C . GLY A 1 94 ? -11.506 -0.119 17.232 1.00 97.94 94 GLY A C 1
ATOM 721 O O . GLY A 1 94 ? -12.044 0.804 16.628 1.00 97.94 94 GLY A O 1
ATOM 722 N N . ARG A 1 95 ? -11.415 -0.127 18.571 1.00 98.38 95 ARG A N 1
ATOM 723 C CA . ARG A 1 95 ? -11.923 0.958 19.430 1.00 98.38 95 ARG A CA 1
ATOM 724 C C . ARG A 1 95 ? -10.973 2.141 19.386 1.00 98.38 95 ARG A C 1
ATOM 726 O O . ARG A 1 95 ? -9.769 1.953 19.532 1.00 98.38 95 ARG A O 1
ATOM 733 N N . VAL A 1 96 ? -11.517 3.342 19.203 1.00 98.56 96 VAL A N 1
ATOM 734 C CA . VAL A 1 96 ? -10.716 4.571 19.166 1.00 98.56 96 VAL A CA 1
ATOM 735 C C . VAL A 1 96 ? -10.175 4.870 20.560 1.00 98.56 96 VAL A C 1
ATOM 737 O O . VAL A 1 96 ? -10.928 4.916 21.533 1.00 98.56 96 VAL A O 1
ATOM 740 N N . HIS A 1 97 ? -8.864 5.082 20.665 1.00 98.06 97 HIS A N 1
ATOM 741 C CA . HIS A 1 97 ? -8.232 5.394 21.945 1.00 98.06 97 HIS A CA 1
ATOM 742 C C . HIS A 1 97 ? -8.792 6.699 22.528 1.00 98.06 97 HIS A C 1
ATOM 744 O O . HIS A 1 97 ? -8.871 7.719 21.846 1.00 98.06 97 HIS A O 1
ATOM 750 N N . GLY A 1 98 ? -9.190 6.666 23.803 1.00 96.75 98 GLY A N 1
ATOM 751 C CA . GLY A 1 98 ? -9.723 7.830 24.522 1.00 96.75 98 GLY A CA 1
ATOM 752 C C . GLY A 1 98 ? -11.179 8.199 24.210 1.00 96.75 98 GLY A C 1
ATOM 753 O O . GLY A 1 98 ? -11.662 9.190 24.753 1.00 96.75 98 GLY A O 1
ATOM 754 N N . ILE A 1 99 ? -11.888 7.430 23.373 1.00 98.06 99 ILE A N 1
ATOM 755 C CA . ILE A 1 99 ? -13.299 7.676 23.042 1.00 98.06 99 ILE A CA 1
ATOM 756 C C . ILE A 1 99 ? -14.113 6.397 23.241 1.00 98.06 99 ILE A C 1
ATOM 758 O O . ILE A 1 99 ? -13.865 5.365 22.619 1.00 98.06 99 ILE A O 1
ATOM 762 N N . GLU A 1 100 ? -15.137 6.475 24.084 1.00 97.31 100 GLU A N 1
ATOM 763 C CA . GLU A 1 100 ? -16.072 5.372 24.288 1.00 97.31 100 GLU A CA 1
ATOM 764 C C . GLU A 1 100 ? -17.111 5.297 23.161 1.00 97.31 100 GLU A C 1
ATOM 766 O O . GLU A 1 100 ? -17.508 6.303 22.577 1.00 97.31 100 GLU A O 1
ATOM 771 N N . GLY A 1 101 ? -17.571 4.084 22.845 1.00 96.88 101 GLY A N 1
ATOM 772 C CA . GLY A 1 101 ? -18.651 3.873 21.874 1.00 96.88 101 GLY A CA 1
ATOM 773 C C . GLY A 1 101 ? -18.286 4.109 20.401 1.00 96.88 101 GLY A C 1
ATOM 774 O O . GLY A 1 101 ? -19.170 4.010 19.554 1.00 96.88 101 GLY A O 1
ATOM 775 N N . LEU A 1 102 ? -17.013 4.367 20.072 1.00 98.44 102 LEU A N 1
ATOM 776 C CA . LEU A 1 102 ? -16.551 4.602 18.700 1.00 98.44 102 LEU A CA 1
ATOM 777 C C . LEU A 1 102 ? -15.538 3.544 18.241 1.00 98.44 102 LEU A C 1
ATOM 779 O O . LEU A 1 102 ? -14.583 3.221 18.951 1.00 98.44 102 LEU A O 1
ATOM 783 N N . ARG A 1 103 ? -15.732 3.029 17.021 1.00 98.56 103 ARG A N 1
ATOM 784 C CA . ARG A 1 103 ? -14.799 2.120 16.344 1.00 98.56 103 ARG A CA 1
ATOM 785 C C . ARG A 1 103 ? -14.507 2.561 14.911 1.00 98.56 103 ARG A C 1
ATOM 787 O O . ARG A 1 103 ? -15.371 3.156 14.273 1.00 98.56 103 ARG A O 1
ATOM 794 N N . VAL A 1 104 ? -13.335 2.186 14.401 1.00 98.50 104 VAL A N 1
ATOM 795 C CA . VAL A 1 104 ? -12.985 2.239 12.971 1.00 98.50 104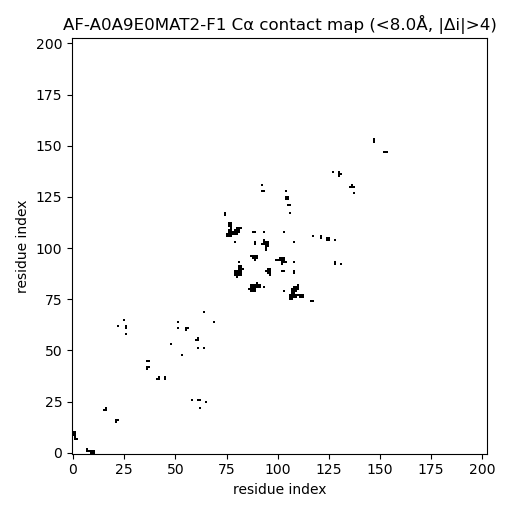 VAL A CA 1
ATOM 796 C C . VAL A 1 104 ? -12.779 0.811 12.473 1.00 98.50 104 VAL A C 1
ATOM 798 O O . VAL A 1 104 ? -12.081 0.026 13.111 1.00 98.50 104 VAL A O 1
ATOM 801 N N . VAL A 1 105 ? -13.424 0.457 11.359 1.00 98.31 105 VAL A N 1
ATOM 802 C CA . VAL A 1 105 ? -13.427 -0.909 10.808 1.00 98.31 105 VAL A CA 1
ATOM 803 C C . VAL A 1 105 ? -13.312 -0.840 9.285 1.00 98.31 105 VAL A C 1
ATOM 805 O O . VAL A 1 105 ? -14.290 -0.997 8.560 1.00 98.31 105 VAL A O 1
ATOM 808 N N . ASP A 1 106 ? -12.111 -0.545 8.797 1.00 98.38 106 ASP A N 1
ATOM 809 C CA . ASP A 1 106 ? -11.788 -0.462 7.369 1.00 98.38 106 ASP A CA 1
ATOM 810 C C . ASP A 1 106 ? -10.277 -0.698 7.134 1.00 98.38 106 ASP A C 1
ATOM 812 O O . ASP A 1 106 ? -9.549 -1.108 8.036 1.00 98.38 106 ASP A O 1
ATOM 816 N N . ALA A 1 107 ? -9.773 -0.450 5.920 1.00 98.12 107 ALA A N 1
ATOM 817 C CA . ALA A 1 107 ? -8.344 -0.589 5.616 1.00 98.12 107 ALA A CA 1
ATOM 818 C C . ALA A 1 107 ? -7.441 0.396 6.385 1.00 98.12 107 ALA A C 1
ATOM 820 O O . ALA A 1 107 ? -6.241 0.155 6.521 1.00 98.12 107 ALA A O 1
ATOM 821 N N . SER A 1 108 ? -7.978 1.501 6.909 1.00 98.19 108 SER A N 1
ATOM 822 C CA . SER A 1 108 ? -7.177 2.508 7.606 1.00 98.19 108 SER A CA 1
ATOM 823 C C . SER A 1 108 ? -6.559 1.984 8.900 1.00 98.19 108 SER A C 1
ATOM 825 O O . SER A 1 108 ? -5.547 2.529 9.333 1.00 98.19 108 SER A O 1
ATOM 827 N N . ILE A 1 109 ? -7.110 0.916 9.486 1.00 98.31 109 ILE A N 1
ATOM 828 C CA . ILE A 1 109 ? -6.593 0.349 10.736 1.00 98.31 109 ILE A CA 1
ATOM 829 C C . ILE A 1 109 ? -5.450 -0.648 10.531 1.00 98.31 109 ILE A C 1
ATOM 831 O O . ILE A 1 109 ? -4.851 -1.085 11.510 1.00 98.31 109 ILE A O 1
ATOM 835 N N . MET A 1 110 ? -5.124 -1.017 9.288 1.00 97.50 110 MET A N 1
ATOM 836 C CA . MET A 1 110 ? -3.987 -1.896 9.002 1.00 97.50 110 MET A CA 1
ATOM 837 C C . MET A 1 110 ? -2.682 -1.200 9.428 1.00 97.50 110 MET A C 1
ATOM 839 O O . MET A 1 110 ? -2.359 -0.166 8.850 1.00 97.50 110 MET A O 1
ATOM 843 N N . PRO A 1 111 ? -1.928 -1.716 10.417 1.00 95.31 111 PRO A N 1
ATOM 844 C CA . PRO A 1 111 ? -0.707 -1.051 10.883 1.00 95.31 111 PRO A CA 1
ATOM 845 C C . PRO A 1 111 ? 0.406 -1.059 9.828 1.00 95.31 111 PRO A C 1
ATOM 847 O O . PRO A 1 111 ? 1.248 -0.169 9.812 1.00 95.31 111 PRO A O 1
ATOM 850 N N . GLU A 1 112 ? 0.381 -2.052 8.943 1.00 93.69 112 GLU A N 1
ATOM 851 C CA . GLU A 1 112 ? 1.283 -2.208 7.811 1.00 93.69 112 GLU A CA 1
ATOM 852 C C . GLU A 1 112 ? 0.477 -2.747 6.622 1.00 93.69 112 GLU A C 1
ATOM 854 O O . GLU A 1 112 ? -0.488 -3.500 6.805 1.00 93.69 112 GLU A O 1
ATOM 859 N N . ILE A 1 113 ? 0.840 -2.331 5.408 1.00 93.75 113 ILE A N 1
ATOM 860 C CA . ILE A 1 113 ? 0.189 -2.809 4.187 1.00 93.75 113 ILE A CA 1
ATOM 861 C C . ILE A 1 113 ? 0.508 -4.293 3.972 1.00 93.75 113 ILE A C 1
ATOM 863 O O . ILE A 1 113 ? 1.632 -4.741 4.180 1.00 93.75 113 ILE A O 1
ATOM 867 N N . VAL A 1 114 ? -0.481 -5.078 3.546 1.00 92.50 114 VAL A N 1
ATOM 868 C CA . VAL A 1 114 ? -0.247 -6.488 3.205 1.00 92.50 114 VAL A CA 1
ATOM 869 C C . VAL A 1 114 ? 0.323 -6.626 1.791 1.00 92.50 114 VAL A C 1
ATOM 871 O O . VAL A 1 114 ? 0.102 -5.778 0.932 1.00 92.50 114 VAL A O 1
ATOM 874 N N . THR A 1 115 ? 0.982 -7.746 1.502 1.00 90.12 115 THR A N 1
ATOM 875 C CA . THR A 1 115 ? 1.600 -8.041 0.193 1.00 90.12 115 THR A CA 1
ATOM 876 C C . THR A 1 115 ? 0.603 -8.377 -0.931 1.00 90.12 115 THR A C 1
ATOM 878 O O . THR A 1 115 ? 0.997 -8.871 -1.985 1.00 90.12 115 THR A O 1
ATOM 881 N N . GLY A 1 116 ? -0.694 -8.127 -0.731 1.00 90.00 116 GLY A N 1
ATOM 882 C CA . GLY A 1 116 ? -1.758 -8.428 -1.689 1.00 90.00 116 GLY A CA 1
ATOM 883 C C . GLY A 1 116 ? -2.843 -7.354 -1.721 1.00 90.00 116 GLY A C 1
ATOM 884 O O . GLY A 1 116 ? -2.775 -6.345 -1.025 1.00 90.00 116 GLY A O 1
ATOM 885 N N . ASN A 1 117 ? -3.872 -7.570 -2.538 1.00 95.56 117 ASN A N 1
ATOM 886 C CA . ASN A 1 117 ? -4.975 -6.621 -2.683 1.00 95.56 117 ASN A CA 1
ATOM 887 C C . ASN A 1 117 ? -5.773 -6.477 -1.379 1.00 95.56 117 ASN A C 1
ATOM 889 O O . ASN A 1 117 ? -6.107 -7.472 -0.733 1.00 95.56 117 ASN A O 1
ATOM 893 N N . LEU A 1 118 ? -6.150 -5.242 -1.032 1.00 96.00 118 LEU A N 1
ATOM 894 C CA . LEU A 1 118 ? -6.707 -4.942 0.293 1.00 96.00 118 LEU A CA 1
ATOM 895 C C . LEU A 1 118 ? -8.163 -5.370 0.500 1.00 96.00 118 LEU A C 1
ATOM 897 O O . LEU A 1 118 ? -8.613 -5.452 1.637 1.00 96.00 118 LEU A O 1
ATOM 901 N N . ASN A 1 119 ? -8.903 -5.700 -0.559 1.00 96.94 119 ASN A N 1
ATOM 902 C CA . ASN A 1 119 ? -10.322 -6.043 -0.436 1.00 96.94 119 ASN A CA 1
ATOM 903 C C . ASN A 1 119 ? -10.573 -7.231 0.516 1.00 96.94 119 ASN A C 1
ATOM 905 O O . ASN A 1 119 ? -11.330 -7.120 1.478 1.00 96.94 119 ASN A O 1
ATOM 909 N N . ALA A 1 120 ? -9.901 -8.361 0.279 1.00 96.38 120 ALA A N 1
ATOM 910 C CA . ALA A 1 120 ? -10.046 -9.555 1.111 1.00 96.38 120 ALA A CA 1
ATOM 911 C C . ALA A 1 120 ? -9.629 -9.337 2.584 1.00 96.38 120 ALA A C 1
ATOM 913 O O . ALA A 1 120 ? -10.415 -9.681 3.470 1.00 96.38 120 ALA A O 1
ATOM 914 N N . PRO A 1 121 ? -8.452 -8.755 2.899 1.00 96.06 121 PRO A N 1
ATOM 915 C CA . PRO A 1 121 ? -8.078 -8.494 4.285 1.00 96.06 121 PRO A CA 1
ATOM 916 C C . PRO A 1 121 ? -8.977 -7.447 4.955 1.00 96.06 121 PRO A C 1
ATOM 918 O O . PRO A 1 121 ? -9.251 -7.595 6.141 1.00 96.06 121 PRO A O 1
ATOM 921 N N . THR A 1 122 ? -9.507 -6.449 4.237 1.00 98.00 122 THR A N 1
ATOM 922 C CA . THR A 1 122 ? -10.492 -5.509 4.802 1.00 98.00 122 THR A CA 1
ATOM 923 C C . THR A 1 122 ? -11.791 -6.212 5.193 1.00 98.00 122 THR A C 1
ATOM 925 O O . THR A 1 122 ? -12.283 -5.992 6.299 1.00 98.00 122 THR A O 1
ATOM 928 N N . ILE A 1 123 ? -12.320 -7.098 4.342 1.00 97.88 123 ILE A N 1
ATOM 929 C CA . ILE A 1 123 ? -13.499 -7.914 4.679 1.00 97.88 123 ILE A CA 1
ATOM 930 C C . ILE A 1 123 ? -13.204 -8.787 5.903 1.00 97.88 123 ILE A C 1
ATOM 932 O O . ILE A 1 123 ? -13.996 -8.824 6.838 1.00 97.88 123 ILE A O 1
ATOM 936 N N . MET A 1 124 ? -12.041 -9.441 5.940 1.00 95.81 124 MET A N 1
ATOM 937 C CA . MET A 1 124 ? -11.641 -10.278 7.075 1.00 95.81 124 MET A CA 1
ATOM 938 C C . MET A 1 124 ? -11.553 -9.481 8.385 1.00 95.81 124 MET A C 1
ATOM 940 O O . MET A 1 124 ? -12.047 -9.943 9.413 1.00 95.81 124 MET A O 1
ATOM 944 N N . ILE A 1 125 ? -10.969 -8.278 8.353 1.00 96.56 125 ILE A N 1
ATOM 945 C CA . ILE A 1 125 ? -10.931 -7.360 9.501 1.00 96.56 125 ILE A CA 1
ATOM 946 C C . ILE A 1 125 ? -12.353 -7.046 9.976 1.00 96.56 125 ILE A C 1
ATOM 948 O O . ILE A 1 125 ? -12.627 -7.131 11.175 1.00 96.56 125 ILE A O 1
ATOM 952 N N . ALA A 1 126 ? -13.254 -6.719 9.046 1.00 97.75 126 ALA A N 1
ATOM 953 C CA . ALA A 1 126 ? -14.639 -6.395 9.362 1.00 97.75 126 ALA A CA 1
ATOM 954 C C . ALA A 1 126 ? -15.382 -7.574 10.001 1.00 97.75 126 ALA A C 1
ATOM 956 O O . ALA A 1 126 ? -15.988 -7.396 11.056 1.00 97.75 126 ALA A O 1
ATOM 957 N N . GLU A 1 127 ? -15.276 -8.774 9.427 1.00 96.75 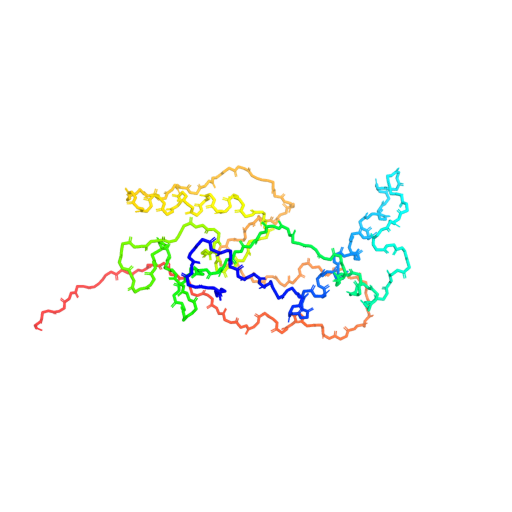127 GLU A N 1
ATOM 958 C CA . GLU A 1 127 ? -15.879 -9.999 9.970 1.00 96.75 127 GLU A CA 1
ATOM 959 C C . GLU A 1 127 ? -15.350 -10.310 11.375 1.00 96.75 127 GLU A C 1
ATOM 961 O O . GLU A 1 127 ? -16.119 -10.524 12.314 1.00 96.75 127 GLU A O 1
ATOM 966 N N . LYS A 1 128 ? -14.025 -10.247 11.560 1.00 95.25 128 LYS A N 1
ATOM 967 C CA . LYS A 1 128 ? -13.392 -10.520 12.854 1.00 95.25 128 LYS A CA 1
ATOM 968 C C . LYS A 1 128 ? -13.851 -9.545 13.935 1.00 95.25 128 LYS A C 1
ATOM 970 O O . LYS A 1 128 ? -14.149 -9.968 15.052 1.00 95.25 128 LYS A O 1
ATOM 975 N N . ILE A 1 129 ? -13.893 -8.249 13.628 1.00 96.62 129 ILE A N 1
ATOM 976 C CA . ILE A 1 129 ? -14.353 -7.249 14.593 1.00 96.62 129 ILE A CA 1
ATOM 977 C C . ILE A 1 129 ? -15.852 -7.429 14.840 1.00 96.62 129 ILE A C 1
ATOM 979 O O . ILE A 1 129 ? -16.252 -7.430 15.999 1.00 96.62 129 ILE A O 1
ATOM 983 N N . ALA A 1 130 ? -16.673 -7.665 13.813 1.00 96.94 130 ALA A N 1
ATOM 984 C CA . ALA A 1 130 ? -18.110 -7.902 13.967 1.00 96.94 130 ALA A CA 1
ATOM 985 C C . ALA A 1 130 ? -18.417 -9.084 14.903 1.00 96.94 130 ALA A C 1
ATOM 987 O O . ALA A 1 130 ? -19.277 -8.958 15.779 1.00 96.94 130 ALA A O 1
ATOM 988 N N . ASP A 1 131 ? -17.687 -10.195 14.786 1.00 96.19 131 ASP A N 1
ATOM 989 C CA . ASP A 1 131 ? -17.813 -11.324 15.710 1.00 96.19 131 ASP A CA 1
ATOM 990 C C . ASP A 1 131 ? -17.453 -10.927 17.149 1.00 96.19 131 ASP A C 1
ATOM 992 O O . ASP A 1 131 ? -18.202 -11.255 18.072 1.00 96.19 131 ASP A O 1
ATOM 996 N N . GLN A 1 132 ? -16.398 -10.131 17.356 1.00 94.38 132 GLN A N 1
ATOM 997 C CA . GLN A 1 132 ? -16.077 -9.586 18.681 1.00 94.38 132 GLN A CA 1
ATOM 998 C C . GLN A 1 132 ? -17.195 -8.686 19.229 1.00 94.38 132 GLN A C 1
ATOM 1000 O O . GLN A 1 132 ? -17.533 -8.798 20.406 1.00 94.38 132 GLN A O 1
ATOM 1005 N N . ILE A 1 133 ? -17.807 -7.825 18.399 1.00 95.50 133 ILE A N 1
ATOM 1006 C CA . ILE A 1 133 ? -18.959 -6.994 18.809 1.00 95.50 133 ILE A CA 1
ATOM 1007 C C . ILE A 1 133 ? -20.113 -7.882 19.286 1.00 95.50 133 ILE A C 1
ATOM 1009 O O . ILE A 1 133 ? -20.792 -7.553 20.255 1.00 95.50 133 ILE A O 1
ATOM 1013 N N . ARG A 1 134 ? -20.325 -9.015 18.612 1.00 96.62 134 ARG A N 1
ATOM 1014 C CA . ARG A 1 134 ? -21.406 -9.964 18.898 1.00 96.62 134 ARG A CA 1
ATOM 1015 C C . ARG A 1 134 ? -21.064 -10.991 19.981 1.00 96.62 134 ARG A C 1
ATOM 1017 O O . ARG A 1 134 ? -21.907 -11.839 20.264 1.00 96.62 134 ARG A O 1
ATOM 1024 N N . GLY A 1 135 ? -19.858 -10.959 20.551 1.00 95.75 135 GLY A N 1
ATOM 1025 C CA . GLY A 1 135 ? -19.395 -11.960 21.518 1.00 95.75 135 GLY A CA 1
ATOM 1026 C C . GLY A 1 135 ? -19.261 -13.370 20.931 1.00 95.75 135 GLY A C 1
ATOM 1027 O O . GLY A 1 135 ? -19.433 -14.354 21.648 1.00 95.75 135 GLY A O 1
ATOM 1028 N N . ARG A 1 136 ? -19.001 -13.488 19.624 1.00 96.00 136 ARG A N 1
ATOM 1029 C CA . ARG A 1 136 ? -18.825 -14.772 18.937 1.00 96.00 136 ARG A CA 1
ATOM 1030 C C . ARG A 1 136 ? -17.347 -15.175 18.960 1.00 96.00 136 ARG A C 1
ATOM 1032 O O . ARG A 1 136 ? -16.486 -14.334 18.697 1.00 96.00 136 ARG A O 1
ATOM 1039 N N . PRO A 1 137 ? -17.028 -16.440 19.285 1.00 91.44 137 PRO A N 1
ATOM 1040 C CA . PRO A 1 137 ? -15.654 -16.919 19.235 1.00 91.44 137 PRO A CA 1
ATOM 1041 C C . PRO A 1 137 ? -15.158 -16.973 17.787 1.00 91.44 137 PRO A C 1
ATOM 1043 O O . PRO A 1 137 ? -15.933 -17.234 16.867 1.00 91.44 137 PRO A O 1
ATOM 1046 N N . ALA A 1 138 ? -13.853 -16.768 17.597 1.00 86.56 138 ALA A N 1
ATOM 1047 C CA . ALA A 1 138 ? -13.225 -16.927 16.292 1.00 86.56 138 ALA A CA 1
ATOM 1048 C C . ALA A 1 138 ? -13.382 -18.367 15.780 1.00 86.56 138 ALA A C 1
ATOM 1050 O O . ALA A 1 138 ? -13.342 -19.325 16.558 1.00 86.56 138 ALA A O 1
ATOM 1051 N N . LEU A 1 139 ? -13.520 -18.514 14.462 1.00 86.75 139 LEU A N 1
ATOM 1052 C CA . LEU A 1 139 ? -13.545 -19.828 13.828 1.00 86.75 139 LEU A CA 1
ATOM 1053 C C . LEU A 1 139 ? -12.227 -20.582 14.071 1.00 86.75 139 LEU A C 1
ATOM 1055 O O . LEU A 1 139 ? -11.161 -19.957 14.154 1.00 86.75 139 LEU A O 1
ATOM 1059 N N . PRO A 1 140 ? -12.274 -21.925 14.151 1.00 89.56 140 PRO A N 1
ATOM 1060 C CA . PRO A 1 140 ? -11.064 -22.727 14.174 1.00 89.56 140 PRO A CA 1
ATOM 1061 C C . PRO A 1 140 ? -10.238 -22.482 12.908 1.00 89.56 140 PRO A C 1
ATOM 1063 O O . PRO A 1 140 ? -10.755 -22.136 11.843 1.00 89.56 140 PRO A O 1
ATOM 1066 N N . ARG A 1 141 ? -8.924 -22.671 13.029 1.00 87.31 141 ARG A N 1
ATOM 1067 C CA . ARG A 1 141 ? -8.004 -22.555 11.898 1.00 87.31 141 ARG A CA 1
ATOM 1068 C C . ARG A 1 141 ? -8.380 -23.569 10.812 1.0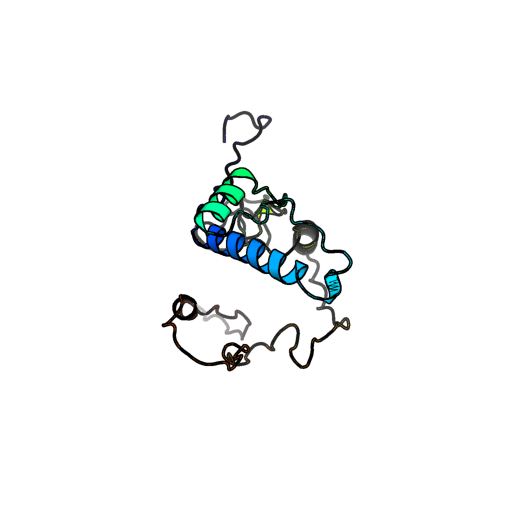0 87.31 141 ARG A C 1
ATOM 1070 O O . ARG A 1 141 ? -8.594 -24.735 11.119 1.00 87.31 141 ARG A O 1
ATOM 1077 N N . SER A 1 142 ? -8.386 -23.121 9.556 1.00 88.38 142 SER A N 1
ATOM 1078 C CA . SER A 1 142 ? -8.570 -24.006 8.402 1.00 88.38 142 SER A CA 1
ATOM 1079 C C . SER A 1 142 ? -7.403 -24.990 8.261 1.00 88.38 142 SER A C 1
ATOM 1081 O O . SER A 1 142 ? -6.236 -24.595 8.349 1.00 88.38 142 SER A O 1
ATOM 1083 N N . ASP A 1 143 ? -7.737 -26.254 8.020 1.00 90.19 143 ASP A N 1
ATOM 1084 C CA . ASP A 1 143 ? -6.850 -27.382 7.723 1.00 90.19 143 ASP A CA 1
ATOM 1085 C C . ASP A 1 143 ? -6.896 -27.785 6.236 1.00 90.19 143 ASP A C 1
ATOM 1087 O O . ASP A 1 143 ? -6.417 -28.855 5.857 1.00 90.19 143 ASP A O 1
ATOM 1091 N N . ALA A 1 144 ? -7.451 -26.919 5.381 1.00 89.94 144 ALA A N 1
ATOM 1092 C CA . ALA A 1 144 ? -7.552 -27.163 3.949 1.00 89.94 144 ALA A CA 1
ATOM 1093 C C . ALA A 1 144 ? -6.182 -27.474 3.320 1.00 89.94 144 ALA A C 1
ATOM 1095 O O . ALA A 1 144 ? -5.174 -26.817 3.601 1.00 89.94 144 ALA A O 1
ATOM 1096 N N . ALA A 1 145 ? -6.165 -28.462 2.424 1.00 87.69 145 ALA A N 1
ATOM 1097 C CA . ALA A 1 145 ? -4.969 -28.829 1.681 1.00 87.69 145 ALA A CA 1
ATOM 1098 C C . ALA A 1 145 ? -4.498 -27.666 0.793 1.00 87.69 145 ALA A C 1
ATOM 1100 O O . ALA A 1 145 ? -5.300 -26.994 0.142 1.00 87.69 145 ALA A O 1
ATOM 1101 N N . TYR A 1 146 ? -3.187 -27.451 0.739 1.00 85.31 146 TYR A N 1
ATOM 1102 C CA . TYR A 1 146 ? -2.558 -26.452 -0.118 1.00 85.31 146 TYR A CA 1
ATOM 1103 C C . TYR A 1 146 ? -1.289 -27.027 -0.749 1.00 85.31 146 TYR A C 1
ATOM 1105 O O . TYR A 1 146 ? -0.715 -28.001 -0.260 1.00 85.31 146 TYR A O 1
ATOM 1113 N N . PHE A 1 147 ? -0.859 -26.429 -1.858 1.00 84.75 147 PHE A N 1
ATOM 1114 C CA . PHE A 1 147 ? 0.349 -26.853 -2.554 1.00 84.75 147 PHE A CA 1
ATOM 1115 C C . PHE A 1 147 ? 1.608 -26.478 -1.759 1.00 84.75 147 PHE A C 1
ATOM 1117 O O . PHE A 1 147 ? 1.786 -25.320 -1.381 1.00 84.75 147 PHE A O 1
ATOM 1124 N N . VAL A 1 148 ? 2.500 -27.447 -1.548 1.00 83.12 148 VAL A N 1
ATOM 1125 C CA . VAL A 1 148 ? 3.813 -27.244 -0.925 1.00 83.12 148 VAL A CA 1
ATOM 1126 C C . VAL A 1 148 ? 4.869 -27.332 -2.023 1.00 83.12 148 VAL A C 1
ATOM 1128 O O . VAL A 1 148 ? 5.051 -28.383 -2.634 1.00 83.12 148 VAL A O 1
ATOM 1131 N N . ALA A 1 149 ? 5.543 -26.216 -2.304 1.00 80.69 149 ALA A N 1
ATOM 1132 C CA . ALA A 1 149 ? 6.631 -26.193 -3.274 1.00 80.69 149 ALA A CA 1
ATOM 1133 C C . ALA A 1 149 ? 7.861 -26.902 -2.680 1.00 80.69 149 ALA A C 1
ATOM 1135 O O . ALA A 1 149 ? 8.535 -26.376 -1.792 1.00 80.69 149 ALA A O 1
ATOM 1136 N N . GLY A 1 150 ? 8.138 -28.119 -3.152 1.00 83.06 150 GLY A N 1
ATOM 1137 C CA . GLY A 1 150 ? 9.203 -28.961 -2.602 1.00 83.06 150 GLY A CA 1
ATOM 1138 C C . GLY A 1 150 ? 8.927 -29.360 -1.148 1.00 83.06 150 GLY A C 1
ATOM 1139 O O . GLY A 1 150 ? 7.807 -29.721 -0.801 1.00 83.06 150 GLY A O 1
ATOM 1140 N N . ASN A 1 151 ? 9.949 -29.271 -0.290 1.00 79.25 151 ASN A N 1
ATOM 1141 C CA . ASN A 1 151 ? 9.849 -29.599 1.140 1.00 79.25 151 ASN A CA 1
ATOM 1142 C C . ASN A 1 151 ? 9.723 -28.356 2.038 1.00 79.25 151 ASN A C 1
ATOM 1144 O O . ASN A 1 151 ? 9.893 -28.455 3.253 1.00 79.25 151 ASN A O 1
ATOM 1148 N N . THR A 1 152 ? 9.473 -27.173 1.468 1.00 69.19 152 THR A N 1
ATOM 1149 C CA . THR A 1 152 ? 9.366 -25.933 2.243 1.00 69.19 152 THR A CA 1
ATOM 1150 C C . THR A 1 152 ? 7.903 -25.680 2.605 1.00 69.19 152 THR A C 1
ATOM 1152 O O . THR A 1 152 ? 7.122 -25.303 1.731 1.00 69.19 152 THR A O 1
ATOM 1155 N N . PRO A 1 153 ? 7.489 -25.870 3.872 1.00 64.06 153 PRO A N 1
ATOM 1156 C CA . PRO A 1 153 ? 6.120 -25.574 4.267 1.00 64.06 153 PRO A CA 1
ATOM 1157 C C . PRO A 1 153 ? 5.833 -24.077 4.096 1.00 64.06 153 PRO A C 1
ATOM 1159 O O . PRO A 1 153 ? 6.699 -23.243 4.361 1.00 64.06 153 PRO A O 1
ATOM 1162 N N . ALA A 1 154 ? 4.594 -23.727 3.728 1.00 63.50 154 ALA A N 1
ATOM 1163 C CA . ALA A 1 154 ? 4.169 -22.329 3.559 1.00 63.50 154 ALA A CA 1
ATOM 1164 C C . ALA A 1 154 ? 4.317 -21.491 4.844 1.00 63.50 154 ALA A C 1
ATOM 1166 O O . ALA A 1 154 ? 4.339 -20.264 4.802 1.00 63.50 154 ALA A O 1
ATOM 1167 N N . ARG A 1 155 ? 4.435 -22.151 6.002 1.00 61.19 155 ARG A N 1
ATOM 1168 C CA . ARG A 1 155 ? 4.773 -21.535 7.283 1.00 61.19 155 ARG A CA 1
ATOM 1169 C C . ARG A 1 155 ? 5.698 -22.475 8.053 1.00 61.19 155 ARG A C 1
ATOM 1171 O O . ARG A 1 155 ? 5.350 -23.641 8.237 1.00 61.19 155 ARG A O 1
ATOM 1178 N N . ARG A 1 156 ? 6.850 -21.987 8.526 1.00 57.56 156 ARG A N 1
ATOM 1179 C CA . ARG A 1 156 ? 7.685 -22.769 9.452 1.00 57.56 156 ARG A CA 1
ATOM 1180 C C . ARG A 1 156 ? 6.959 -22.935 10.798 1.00 57.56 156 ARG A C 1
ATOM 1182 O O . ARG A 1 156 ? 6.243 -22.015 11.207 1.00 57.56 156 ARG A O 1
ATOM 1189 N N . PRO A 1 157 ? 7.112 -24.081 11.485 1.00 50.03 157 PRO A N 1
ATOM 1190 C CA . PRO A 1 157 ? 6.632 -24.242 12.853 1.00 50.03 157 PRO A CA 1
ATOM 1191 C C . PRO A 1 157 ? 7.216 -23.152 13.758 1.00 50.03 157 PRO A C 1
ATOM 1193 O O . PRO A 1 157 ? 8.379 -22.774 13.606 1.00 50.03 157 PRO A O 1
ATOM 1196 N N . ALA A 1 158 ? 6.420 -22.647 14.701 1.00 44.84 158 ALA A N 1
ATOM 1197 C CA . ALA A 1 158 ? 6.929 -21.734 15.717 1.00 44.84 158 ALA A CA 1
ATOM 1198 C C . ALA A 1 158 ? 8.081 -22.422 16.478 1.00 44.84 158 ALA A C 1
ATOM 1200 O O . ALA A 1 158 ? 7.890 -23.518 17.000 1.00 44.84 158 ALA A O 1
ATOM 1201 N N . GLY A 1 159 ? 9.268 -21.804 16.494 1.00 51.72 159 GLY A N 1
ATOM 1202 C CA . GLY A 1 159 ? 10.453 -22.319 17.194 1.00 51.72 159 GLY A CA 1
ATOM 1203 C C . GLY A 1 159 ? 11.539 -22.980 16.331 1.00 51.72 159 GLY A C 1
ATOM 1204 O O . GLY A 1 159 ? 12.511 -23.472 16.892 1.00 51.72 159 GLY A O 1
ATOM 1205 N N . SER A 1 160 ? 11.437 -22.998 14.996 1.00 49.19 160 SER A N 1
ATOM 1206 C CA . SER A 1 160 ? 12.558 -23.450 14.149 1.00 49.19 160 SER A CA 1
ATOM 1207 C C . SER A 1 160 ? 13.626 -22.355 14.004 1.00 49.19 160 SER A C 1
ATOM 1209 O O . SER A 1 160 ? 13.288 -21.253 13.560 1.00 49.19 160 SER A O 1
ATOM 1211 N N . GLU A 1 161 ? 14.891 -22.654 14.313 1.00 46.34 161 GLU A N 1
ATOM 1212 C CA . GLU A 1 161 ? 16.021 -21.731 14.117 1.00 46.34 161 GLU A CA 1
ATOM 1213 C C . GLU A 1 161 ? 16.161 -21.263 12.657 1.00 46.34 161 GLU A C 1
ATOM 1215 O O . GLU A 1 161 ? 15.790 -21.954 11.699 1.00 46.34 161 GLU A O 1
ATOM 1220 N N . SER A 1 162 ? 16.686 -20.048 12.478 1.00 41.38 162 SER A N 1
ATOM 1221 C CA . SER A 1 162 ? 16.929 -19.461 11.165 1.00 41.38 162 SER A CA 1
ATOM 1222 C C . SER A 1 162 ? 18.069 -20.190 10.454 1.00 41.38 162 SER A C 1
ATOM 1224 O O . SER A 1 162 ? 19.241 -19.878 10.650 1.00 41.38 162 SER A O 1
ATOM 1226 N N . LEU A 1 163 ? 17.738 -21.126 9.567 1.00 44.19 163 LEU A N 1
ATOM 1227 C CA . LEU A 1 163 ? 18.656 -21.477 8.487 1.00 44.19 163 LEU A CA 1
ATOM 1228 C C . LEU A 1 163 ? 18.855 -20.224 7.627 1.00 44.19 163 LEU A C 1
ATOM 1230 O O . LEU A 1 163 ? 17.866 -19.616 7.197 1.00 44.19 163 LEU A O 1
ATOM 1234 N N . GLY A 1 164 ? 20.121 -19.836 7.454 1.00 41.72 164 GLY A N 1
ATOM 1235 C CA . GLY A 1 164 ? 20.559 -18.721 6.617 1.00 41.72 164 GLY A CA 1
ATOM 1236 C C . GLY A 1 164 ? 20.037 -18.807 5.175 1.00 41.72 164 GLY A C 1
ATOM 1237 O O . GLY A 1 164 ? 19.373 -19.778 4.803 1.00 41.72 164 GLY A O 1
ATOM 1238 N N . PRO A 1 165 ? 20.283 -17.773 4.357 1.00 36.50 165 PRO A N 1
ATOM 1239 C CA . PRO A 1 165 ? 19.634 -17.619 3.061 1.00 36.50 165 PRO A CA 1
ATOM 1240 C C . PRO A 1 165 ? 19.879 -18.833 2.153 1.00 36.50 165 PRO A C 1
ATOM 1242 O O . PRO A 1 165 ? 20.999 -19.112 1.735 1.00 36.50 165 PRO A O 1
ATOM 1245 N N . LEU A 1 166 ? 18.796 -19.543 1.825 1.00 36.47 166 LEU A N 1
ATOM 1246 C CA . LEU A 1 166 ? 18.747 -20.574 0.788 1.00 36.47 166 LEU A CA 1
ATOM 1247 C C . LEU A 1 166 ? 18.748 -19.913 -0.595 1.00 36.47 166 LEU A C 1
ATOM 1249 O O . LEU A 1 166 ? 17.733 -19.943 -1.275 1.00 36.47 166 LEU A O 1
ATOM 1253 N N . LEU A 1 167 ? 19.870 -19.305 -0.982 1.00 34.81 167 LEU A N 1
ATOM 1254 C CA . LEU A 1 167 ? 20.263 -19.033 -2.370 1.00 34.81 167 LEU A CA 1
ATOM 1255 C C . LEU A 1 167 ? 21.795 -18.881 -2.426 1.00 34.81 167 LEU A C 1
ATOM 1257 O O . LEU A 1 167 ? 22.319 -17.809 -2.712 1.00 34.81 167 LEU A O 1
ATOM 1261 N N . SER A 1 168 ? 22.534 -19.957 -2.151 1.00 29.62 168 SER A N 1
ATOM 1262 C CA . SER A 1 168 ? 23.907 -20.083 -2.645 1.00 29.62 168 SER A CA 1
ATOM 1263 C C . SER A 1 168 ? 23.844 -20.672 -4.056 1.00 29.62 168 SER A C 1
ATOM 1265 O O . SER A 1 168 ? 23.903 -21.888 -4.233 1.00 29.62 168 SER A O 1
ATOM 1267 N N . ASN A 1 169 ? 23.677 -19.818 -5.066 1.00 30.72 169 ASN A N 1
ATOM 1268 C CA . ASN A 1 169 ? 24.156 -20.174 -6.398 1.00 30.72 169 ASN A CA 1
ATOM 1269 C C . ASN A 1 169 ? 25.667 -19.945 -6.384 1.00 30.72 169 ASN A C 1
ATOM 1271 O O . ASN A 1 169 ? 26.136 -18.816 -6.512 1.00 30.72 169 ASN A O 1
ATOM 1275 N N . ASP A 1 170 ? 26.410 -21.028 -6.174 1.00 31.89 170 ASP A N 1
ATOM 1276 C CA . ASP A 1 170 ? 27.855 -21.070 -6.357 1.00 31.89 170 ASP A CA 1
ATOM 1277 C C . ASP A 1 170 ? 28.185 -20.816 -7.834 1.00 31.89 170 ASP A C 1
ATOM 1279 O O . ASP A 1 170 ? 28.118 -21.723 -8.658 1.00 31.89 170 ASP A O 1
ATOM 1283 N N . HIS A 1 171 ? 28.545 -19.572 -8.156 1.00 30.12 171 HIS A N 1
ATOM 1284 C CA . HIS A 1 171 ? 29.466 -19.210 -9.235 1.00 30.12 171 HIS A CA 1
ATOM 1285 C C . HIS A 1 171 ? 30.240 -17.941 -8.825 1.00 30.12 171 HIS A C 1
ATOM 1287 O O . HIS A 1 171 ? 29.838 -16.819 -9.109 1.00 30.12 171 HIS A O 1
ATOM 1293 N N . SER A 1 172 ? 31.314 -18.189 -8.071 1.00 28.61 172 SER A N 1
ATOM 1294 C CA . SER A 1 172 ? 32.547 -17.415 -7.832 1.00 28.61 172 SER A CA 1
ATOM 1295 C C . SER A 1 172 ? 32.642 -15.916 -8.196 1.00 28.61 172 SER A C 1
ATOM 1297 O O . SER A 1 172 ? 32.600 -15.531 -9.364 1.00 28.61 172 SER A O 1
ATOM 1299 N N . ASP A 1 173 ? 33.043 -15.176 -7.155 1.00 28.33 173 ASP A N 1
ATOM 1300 C CA . ASP A 1 173 ? 34.078 -14.129 -7.089 1.00 28.33 173 ASP A CA 1
ATOM 1301 C C . ASP A 1 173 ? 33.723 -12.626 -7.144 1.00 28.33 173 ASP A C 1
ATOM 1303 O O . ASP A 1 173 ? 33.513 -12.001 -8.179 1.00 28.33 173 ASP A O 1
ATOM 1307 N N . SER A 1 174 ? 33.898 -12.039 -5.950 1.00 34.28 174 SER A N 1
ATOM 1308 C CA . SER A 1 174 ? 34.134 -10.636 -5.596 1.00 34.28 174 SER A CA 1
ATOM 1309 C C . SER A 1 174 ? 32.959 -9.669 -5.731 1.00 34.28 174 SER A C 1
ATOM 1311 O O . SER A 1 174 ? 32.672 -9.179 -6.809 1.00 34.28 174 SER A O 1
ATOM 1313 N N . LEU A 1 175 ? 32.344 -9.326 -4.593 1.00 30.62 175 LEU A N 1
ATOM 1314 C CA . LEU A 1 175 ? 31.862 -7.986 -4.228 1.00 30.62 175 LEU A CA 1
ATOM 1315 C C . LEU A 1 175 ? 31.555 -8.007 -2.714 1.00 30.62 175 LEU A C 1
ATOM 1317 O O . LEU A 1 175 ? 31.025 -8.988 -2.199 1.00 30.62 175 LEU A O 1
ATOM 1321 N N . GLY A 1 176 ? 31.993 -6.970 -1.993 1.00 33.16 176 GLY A N 1
ATOM 1322 C CA . GLY A 1 176 ? 31.936 -6.870 -0.526 1.00 33.16 176 GLY A CA 1
ATOM 1323 C C . GLY A 1 176 ? 30.517 -6.803 0.069 1.00 33.16 176 GLY A C 1
ATOM 1324 O O . GLY A 1 176 ? 29.535 -6.851 -0.670 1.00 33.16 176 GLY A O 1
ATOM 1325 N N . PRO A 1 177 ? 30.392 -6.692 1.407 1.00 29.69 177 PRO A N 1
ATOM 1326 C CA . PRO A 1 177 ? 29.138 -6.941 2.115 1.00 29.69 177 PRO A CA 1
ATOM 1327 C C . PRO A 1 177 ? 28.044 -5.950 1.698 1.00 29.69 177 PRO A C 1
ATOM 1329 O O . PRO A 1 177 ? 28.168 -4.737 1.871 1.00 29.69 177 PRO A O 1
ATOM 1332 N N . THR A 1 178 ? 26.961 -6.481 1.131 1.00 42.25 178 THR A N 1
ATOM 1333 C CA . THR A 1 178 ? 25.746 -5.742 0.774 1.00 42.25 178 THR A CA 1
ATOM 1334 C C . THR A 1 178 ? 24.861 -5.497 1.998 1.00 42.25 178 THR A C 1
ATOM 1336 O O . THR A 1 178 ? 24.863 -6.277 2.949 1.00 42.25 178 THR A O 1
ATOM 1339 N N . ALA A 1 179 ? 24.040 -4.443 1.931 1.00 34.25 179 ALA A N 1
ATOM 1340 C CA . ALA A 1 179 ? 23.149 -3.895 2.967 1.00 34.25 179 ALA A CA 1
ATOM 1341 C C . ALA A 1 179 ? 22.170 -4.876 3.664 1.00 34.25 179 ALA A C 1
ATOM 1343 O O . ALA A 1 179 ? 21.453 -4.491 4.586 1.00 34.25 179 ALA A O 1
ATOM 1344 N N . GLN A 1 180 ? 22.155 -6.147 3.270 1.00 35.00 180 GLN A N 1
ATOM 1345 C CA . GLN A 1 180 ? 21.318 -7.204 3.830 1.00 35.00 180 GLN A CA 1
ATOM 1346 C C . GLN A 1 180 ? 21.802 -7.697 5.210 1.00 35.00 180 GLN A C 1
ATOM 1348 O O . GLN A 1 180 ? 20.990 -8.168 6.003 1.00 35.00 180 GLN A O 1
ATOM 1353 N N . GLU A 1 181 ? 23.086 -7.520 5.553 1.00 30.02 181 GLU A N 1
ATOM 1354 C CA . GLU A 1 181 ? 23.628 -7.904 6.871 1.00 30.02 181 GLU A CA 1
ATOM 1355 C C . GLU A 1 181 ? 23.207 -6.971 8.022 1.00 30.02 181 GLU A C 1
ATOM 1357 O O . GLU A 1 181 ? 23.243 -7.371 9.185 1.00 30.02 181 GLU A O 1
ATOM 1362 N N . GLN A 1 182 ? 22.759 -5.741 7.743 1.00 32.75 182 GLN A N 1
ATOM 1363 C CA . GLN A 1 182 ? 22.442 -4.764 8.799 1.00 32.75 182 GLN A CA 1
ATOM 1364 C C . GLN A 1 182 ? 20.992 -4.836 9.311 1.00 32.75 182 GLN A C 1
ATOM 1366 O O . GLN A 1 182 ? 20.687 -4.276 10.364 1.00 32.75 182 GLN A O 1
ATOM 1371 N N . LEU A 1 183 ? 20.103 -5.552 8.615 1.00 36.81 183 LEU A N 1
ATOM 1372 C CA . LEU A 1 183 ? 18.662 -5.583 8.907 1.00 36.81 183 LEU A CA 1
ATOM 1373 C C . LEU A 1 183 ? 18.216 -6.727 9.830 1.00 36.81 183 LEU A C 1
ATOM 1375 O O . LEU A 1 183 ? 17.124 -6.666 10.387 1.00 36.81 183 LEU A O 1
ATOM 1379 N N . LEU A 1 184 ? 19.048 -7.747 10.052 1.00 32.31 184 LEU A N 1
ATOM 1380 C CA . LEU A 1 184 ? 18.644 -8.946 10.802 1.00 32.31 184 LEU A CA 1
ATOM 1381 C C . LEU A 1 184 ? 18.778 -8.833 12.333 1.00 32.31 184 LEU A C 1
ATOM 1383 O O . LEU A 1 184 ? 18.362 -9.745 13.040 1.00 32.31 184 LEU A O 1
ATOM 1387 N N . ASN A 1 185 ? 19.309 -7.726 12.867 1.00 31.88 185 ASN A N 1
ATOM 1388 C CA . ASN A 1 185 ? 19.753 -7.661 14.268 1.00 31.88 185 ASN A CA 1
ATOM 1389 C C . ASN A 1 185 ? 19.028 -6.667 15.191 1.00 31.88 185 ASN A C 1
ATOM 1391 O O . ASN A 1 185 ? 19.611 -6.258 16.198 1.00 31.88 185 ASN A O 1
ATOM 1395 N N . ARG A 1 186 ? 17.768 -6.273 14.941 1.00 31.47 186 ARG A N 1
ATOM 1396 C CA . ARG A 1 186 ? 17.029 -5.454 15.927 1.00 31.47 186 ARG A CA 1
ATOM 1397 C C . ARG A 1 186 ? 15.570 -5.881 16.156 1.00 31.47 186 ARG A C 1
ATOM 1399 O O . ARG A 1 186 ? 14.707 -5.662 15.320 1.00 31.47 186 ARG A O 1
ATOM 1406 N N . VAL A 1 187 ? 15.358 -6.332 17.401 1.00 30.91 187 VAL A N 1
ATOM 1407 C CA . VAL A 1 187 ? 14.127 -6.482 18.212 1.00 30.91 187 VAL A CA 1
ATOM 1408 C C . VAL A 1 187 ? 13.394 -7.844 18.143 1.00 30.91 187 VAL A C 1
ATOM 1410 O O . VAL A 1 187 ? 12.796 -8.172 17.123 1.00 30.91 187 VAL A O 1
ATOM 1413 N N . PRO A 1 188 ? 13.363 -8.628 19.247 1.00 30.33 188 PRO A N 1
ATOM 1414 C CA . PRO A 1 188 ? 12.543 -9.833 19.355 1.00 30.33 188 PRO A CA 1
ATOM 1415 C C . PRO A 1 188 ? 11.082 -9.485 19.693 1.00 30.33 188 PRO A C 1
ATOM 1417 O O . PRO A 1 188 ? 10.805 -8.781 20.664 1.00 30.33 188 PRO A O 1
ATOM 1420 N N . PHE A 1 189 ? 10.134 -10.020 18.919 1.00 30.97 189 PHE A N 1
ATOM 1421 C CA . PHE A 1 189 ? 8.713 -10.028 19.273 1.00 30.97 189 PHE A CA 1
ATOM 1422 C C . PHE A 1 189 ? 8.453 -11.103 20.337 1.00 30.97 189 PHE A C 1
ATOM 1424 O O . PHE A 1 189 ? 8.616 -12.295 20.080 1.00 30.97 189 PHE A O 1
ATOM 1431 N N . GLY A 1 190 ? 8.046 -10.678 21.535 1.00 27.25 190 GLY A N 1
ATOM 1432 C CA . GLY A 1 190 ? 7.594 -11.567 22.601 1.00 27.25 190 GLY A CA 1
ATOM 1433 C C . GLY A 1 190 ? 6.240 -12.198 22.272 1.00 27.25 190 GLY A C 1
ATOM 1434 O O . GLY A 1 190 ? 5.272 -11.503 21.971 1.00 27.25 190 GLY A O 1
ATOM 1435 N N . SER A 1 191 ? 6.177 -13.525 22.345 1.00 29.38 191 SER A N 1
ATOM 1436 C CA . SER A 1 191 ? 4.948 -14.315 22.340 1.00 29.38 191 SER A CA 1
ATOM 1437 C C . SER A 1 191 ? 4.189 -14.117 23.653 1.00 29.38 191 SER A C 1
ATOM 1439 O O . SER A 1 191 ? 4.718 -14.429 24.719 1.00 29.38 191 SER A O 1
ATOM 1441 N N . ALA A 1 192 ? 2.948 -13.638 23.586 1.00 30.25 192 ALA A N 1
ATOM 1442 C CA . ALA A 1 192 ? 2.020 -13.692 24.706 1.00 30.25 192 ALA A CA 1
ATOM 1443 C C . ALA A 1 192 ? 1.134 -14.933 24.553 1.00 30.25 192 ALA A C 1
ATOM 1445 O O . ALA A 1 192 ? 0.160 -14.897 23.810 1.00 30.25 192 ALA A O 1
ATOM 1446 N N . ASP A 1 193 ? 1.486 -16.006 25.261 1.00 29.38 193 ASP A N 1
ATOM 1447 C CA . ASP A 1 193 ? 0.562 -17.070 25.655 1.00 29.38 193 ASP A CA 1
ATOM 1448 C C . ASP A 1 193 ? 0.895 -17.501 27.096 1.00 29.38 193 ASP A C 1
ATOM 1450 O O . ASP A 1 193 ? 2.011 -17.920 27.387 1.00 29.38 193 ASP A O 1
ATOM 1454 N N . ASN A 1 194 ? -0.099 -17.290 27.970 1.00 30.94 194 ASN A N 1
ATOM 1455 C CA . ASN A 1 194 ? -0.437 -17.890 29.272 1.00 30.94 194 ASN A CA 1
ATOM 1456 C C . ASN A 1 194 ? 0.599 -18.676 30.097 1.00 30.94 194 ASN A C 1
ATOM 1458 O O . ASN A 1 194 ? 1.239 -19.577 29.576 1.00 30.94 194 ASN A O 1
ATOM 1462 N N . LEU A 1 195 ? 0.551 -18.482 31.433 1.00 28.02 195 LEU A N 1
ATOM 1463 C CA . LEU A 1 195 ? 0.409 -19.527 32.482 1.00 28.02 195 LEU A CA 1
ATOM 1464 C C . LEU A 1 195 ? 0.283 -18.882 33.909 1.00 28.02 195 LEU A C 1
ATOM 1466 O O . LEU A 1 195 ? 0.462 -17.672 34.020 1.00 28.02 195 LEU A O 1
ATOM 1470 N N . PRO A 1 196 ? -0.123 -19.613 34.980 1.00 35.50 196 PRO A N 1
ATOM 1471 C CA . PRO A 1 196 ? -1.438 -19.586 35.631 1.00 35.50 196 PRO A CA 1
ATOM 1472 C C . PRO A 1 196 ? -1.476 -18.840 36.992 1.00 35.50 196 PRO A C 1
ATOM 1474 O O . PRO A 1 196 ? -0.482 -18.304 37.470 1.00 35.50 196 PRO A O 1
ATOM 1477 N N . GLY A 1 197 ? -2.663 -18.800 37.607 1.00 33.56 197 GLY A N 1
ATOM 1478 C CA . GLY A 1 197 ? -3.000 -17.937 38.739 1.00 33.56 197 GLY A CA 1
ATOM 1479 C C . GLY A 1 197 ? -2.271 -18.151 40.071 1.00 33.56 197 GLY A C 1
ATOM 1480 O O . GLY A 1 197 ? -1.748 -19.217 40.387 1.00 33.56 197 GLY A O 1
ATOM 1481 N N . SER A 1 198 ? -2.358 -17.108 40.893 1.00 33.38 198 SER A N 1
ATOM 1482 C CA . SER A 1 198 ? -2.155 -17.133 42.338 1.00 33.38 198 SER A CA 1
ATOM 1483 C C . SER A 1 198 ? -3.134 -16.152 43.003 1.00 33.38 198 SER A C 1
ATOM 1485 O O . SER A 1 198 ? -3.368 -15.043 42.526 1.00 33.38 198 SER A O 1
ATOM 1487 N N . SER A 1 199 ? -3.785 -16.632 44.062 1.00 35.09 199 SER A N 1
ATOM 1488 C CA . SER A 1 199 ? -4.805 -15.962 44.880 1.00 35.09 199 SER A CA 1
ATOM 1489 C C . SER A 1 199 ? -4.302 -14.672 45.559 1.00 35.09 199 SER A C 1
ATOM 1491 O O . SER A 1 199 ? -3.095 -14.526 45.752 1.00 35.09 199 SER A O 1
ATOM 1493 N N . PRO A 1 200 ? -5.193 -13.754 45.993 1.00 40.47 200 PRO A N 1
ATOM 1494 C CA . PRO A 1 200 ? -4.782 -12.517 46.655 1.00 40.47 200 PRO A CA 1
ATOM 1495 C C . PRO A 1 200 ? -4.473 -12.760 48.144 1.00 40.47 200 PRO A C 1
ATOM 1497 O O . PRO A 1 200 ? -5.128 -13.606 48.761 1.00 40.47 200 PRO A O 1
ATOM 1500 N N . PRO A 1 201 ? -3.547 -12.011 48.773 1.00 38.34 201 PRO A N 1
ATOM 1501 C CA . PRO A 1 201 ? -3.483 -11.959 50.219 1.00 38.34 201 PRO A CA 1
ATOM 1502 C C . PRO A 1 201 ? -4.440 -10.890 50.756 1.00 38.34 201 PRO A C 1
ATOM 1504 O O . PRO A 1 201 ? -4.526 -9.767 50.265 1.00 38.34 201 PRO A O 1
ATOM 1507 N N . SER A 1 202 ? -5.149 -11.291 51.800 1.00 40.16 202 SER A N 1
ATOM 1508 C CA . SER A 1 202 ? -5.896 -10.465 52.734 1.00 40.16 202 SER A CA 1
ATOM 1509 C C . SER A 1 202 ? -4.996 -9.476 53.484 1.00 40.16 202 SER A C 1
ATOM 1511 O O . SER A 1 202 ? -4.089 -9.919 54.195 1.00 40.16 202 SER A O 1
ATOM 1513 N N . GLN A 1 203 ? -5.296 -8.182 53.377 1.00 41.09 203 GLN A N 1
ATOM 1514 C CA . GLN A 1 203 ? -5.574 -7.213 54.457 1.00 41.09 203 GLN A CA 1
ATOM 1515 C C . GLN A 1 203 ? -5.619 -5.799 53.880 1.00 41.09 203 GLN A C 1
ATOM 1517 O O . GLN A 1 203 ? -4.724 -5.465 53.075 1.00 41.09 203 GLN A O 1
#

pLDDT: mean 80.25, std 25.59, range [27.25, 98.62]

Sequence (203 aa):
LRSKDPHQHPSILFNYMSSEQDWSEFRAGIRITREIMRQPALSAYAGREITPGQTAQSDAELDAFVRQRAETAYHPCGTNAMGVGAMAVVDGAGRVHGIEGLRVVDASIMPEIVTGNLNAPTIMIAEKIADQIRGRPALPRSDAAYFVAGNTPARRPAGSESLGPLLSNDHSDSLGPTAQEQLLNRVPFGSADNLPGSSPPSQ